Protein AF-A0A3N5EB59-F1 (afdb_monomer)

Foldseek 3Di:
DDEAEFEPLCVVVDDDDPHHYHYWYAPDPPDPAQWGDWDQDPQKIKTWGDFQAFDDDPVVCRVPPGSVRDTWMWIDHPRATETERGFHAADLSRLLVQLVVDAHAEYAFEADDCLDLPDQADRTGGHLVVSVSSCVSSVYQAYEYDNAPPDPDPSNPDHSVVSNVVVVVVPVVRVVRYDHDDVPDDDDDDDCPVVVVVVD

pLDDT: mean 89.11, std 12.93, range [35.88, 98.75]

Structure (mmCIF, N/CA/C/O backbone):
data_AF-A0A3N5EB59-F1
#
_entry.id   AF-A0A3N5EB59-F1
#
loop_
_atom_site.group_PDB
_atom_site.id
_atom_site.type_symbol
_atom_site.label_atom_id
_atom_site.label_alt_id
_atom_site.label_comp_id
_atom_site.label_asym_id
_atom_site.label_entity_id
_atom_site.label_seq_id
_atom_site.pdbx_PDB_ins_code
_atom_site.Cartn_x
_atom_site.Cartn_y
_atom_site.Cartn_z
_atom_site.occupancy
_atom_site.B_iso_or_equiv
_atom_site.auth_seq_id
_atom_site.auth_comp_id
_atom_site.auth_asym_id
_atom_site.auth_atom_id
_atom_site.pdbx_PDB_model_num
ATOM 1 N N . ALA A 1 1 ? -15.821 -17.722 -9.742 1.00 77.06 1 ALA A N 1
ATOM 2 C CA . ALA A 1 1 ? -14.506 -18.140 -10.275 1.00 77.06 1 ALA A CA 1
ATOM 3 C C . ALA A 1 1 ? -13.440 -17.227 -9.677 1.00 77.06 1 ALA A C 1
ATOM 5 O O . ALA A 1 1 ? -13.802 -16.130 -9.273 1.00 77.06 1 ALA A O 1
ATOM 6 N N . ALA A 1 2 ? -12.182 -17.660 -9.566 1.00 88.00 2 ALA A N 1
ATOM 7 C CA . ALA A 1 2 ? -11.089 -16.767 -9.166 1.00 88.00 2 ALA A CA 1
ATOM 8 C C . ALA A 1 2 ? -10.741 -15.823 -10.328 1.00 88.00 2 ALA A C 1
ATOM 10 O O . ALA A 1 2 ? -10.752 -16.269 -11.473 1.00 88.00 2 ALA A O 1
ATOM 11 N N . HIS A 1 3 ? -10.457 -14.554 -10.038 1.00 93.69 3 HIS A N 1
ATOM 12 C CA . HIS A 1 3 ? -10.049 -13.544 -11.019 1.00 93.69 3 HIS A CA 1
ATOM 13 C C . HIS A 1 3 ? -8.617 -13.094 -10.722 1.00 93.69 3 HIS A C 1
ATOM 15 O O . HIS A 1 3 ? -8.263 -12.915 -9.557 1.00 93.69 3 HIS A O 1
ATOM 21 N N . LEU A 1 4 ? -7.812 -12.885 -11.763 1.00 94.62 4 LEU A N 1
ATOM 22 C CA . LEU A 1 4 ? -6.540 -12.176 -11.661 1.00 94.62 4 LEU A CA 1
ATOM 23 C C . LEU A 1 4 ? -6.776 -10.710 -12.026 1.00 94.62 4 LEU A C 1
ATOM 25 O O . LEU A 1 4 ? -6.989 -10.396 -13.194 1.00 94.62 4 LEU A O 1
ATOM 29 N N . VAL A 1 5 ? -6.729 -9.829 -11.030 1.00 95.75 5 VAL A N 1
ATOM 30 C CA . VAL A 1 5 ? -6.861 -8.378 -11.212 1.00 95.75 5 VAL A CA 1
ATOM 31 C C . VAL A 1 5 ? -5.475 -7.745 -11.155 1.00 95.75 5 VAL A C 1
ATOM 33 O O . VAL A 1 5 ? -4.703 -8.060 -10.251 1.00 95.75 5 VAL A O 1
ATOM 36 N N . PHE A 1 6 ? -5.143 -6.881 -12.111 1.00 95.00 6 PHE A N 1
ATOM 37 C CA . PHE A 1 6 ? -3.814 -6.267 -12.210 1.00 95.00 6 PHE A CA 1
ATOM 38 C C . PHE A 1 6 ? -3.883 -4.866 -12.836 1.00 95.00 6 PHE A C 1
ATOM 40 O O . PHE A 1 6 ? -4.830 -4.571 -13.578 1.00 95.00 6 PHE A O 1
ATOM 47 N N . PRO A 1 7 ? -2.910 -3.983 -12.541 1.00 94.06 7 PRO A N 1
ATOM 48 C CA . PRO A 1 7 ? -2.865 -2.667 -13.148 1.00 94.06 7 PRO A CA 1
ATOM 49 C C . PRO A 1 7 ? -2.311 -2.766 -14.568 1.00 94.06 7 PRO A C 1
ATOM 51 O O . PRO A 1 7 ? -1.566 -3.685 -14.912 1.00 94.06 7 PRO A O 1
ATOM 54 N N . GLU A 1 8 ? -2.658 -1.794 -15.392 1.00 92.38 8 GLU A N 1
ATOM 55 C CA . GLU A 1 8 ? -2.100 -1.689 -16.728 1.00 92.38 8 GLU A CA 1
ATOM 56 C C . GLU A 1 8 ? -0.574 -1.657 -16.777 1.00 92.38 8 GLU A C 1
ATOM 58 O O . GLU A 1 8 ? 0.070 -1.055 -15.921 1.00 92.38 8 GLU A O 1
ATOM 63 N N . GLY A 1 9 ? -0.018 -2.294 -17.807 1.00 89.38 9 GLY A N 1
ATOM 64 C CA . GLY A 1 9 ? 1.419 -2.508 -17.997 1.00 89.38 9 GLY A CA 1
ATOM 65 C C . GLY A 1 9 ? 1.863 -3.907 -17.562 1.00 89.38 9 GLY A C 1
ATOM 66 O O . GLY A 1 9 ? 2.791 -4.473 -18.140 1.00 89.38 9 GLY A O 1
ATOM 67 N N . VAL A 1 10 ? 1.147 -4.534 -16.618 1.00 90.56 10 VAL A N 1
ATOM 68 C CA . VAL A 1 10 ? 1.461 -5.899 -16.166 1.00 90.56 10 VAL A CA 1
ATOM 69 C C . VAL A 1 10 ? 1.114 -6.948 -17.229 1.00 90.56 10 VAL A C 1
ATOM 71 O O . VAL A 1 10 ? 1.789 -7.974 -17.312 1.00 90.56 10 VAL A O 1
ATOM 74 N N . GLU A 1 11 ? 0.127 -6.695 -18.099 1.00 89.56 11 GLU A N 1
ATOM 75 C CA . GLU A 1 11 ? -0.240 -7.604 -19.198 1.00 89.56 11 GLU A CA 1
ATOM 76 C C . GLU A 1 11 ? 0.922 -7.951 -20.139 1.00 89.56 11 GLU A C 1
ATOM 78 O O . GLU A 1 11 ? 0.901 -9.020 -20.745 1.00 89.56 11 GLU A O 1
ATOM 83 N N . GLU A 1 12 ? 1.939 -7.091 -20.240 1.00 87.12 12 GLU A N 1
ATOM 84 C CA . GLU A 1 12 ? 3.115 -7.316 -21.088 1.00 87.12 12 GLU A CA 1
ATOM 85 C C . GLU A 1 12 ? 3.960 -8.506 -20.615 1.00 87.12 12 GLU A C 1
ATOM 87 O O . GLU A 1 12 ? 4.657 -9.140 -21.409 1.00 87.12 12 GLU A O 1
ATOM 92 N N . PHE A 1 13 ? 3.869 -8.839 -19.325 1.00 86.81 13 PHE A N 1
ATOM 93 C CA . PHE A 1 13 ? 4.644 -9.908 -18.696 1.00 86.81 13 PHE A CA 1
ATOM 94 C C . PHE A 1 13 ? 3.799 -11.114 -18.287 1.00 86.81 13 PHE A C 1
ATOM 96 O O . PHE A 1 13 ? 4.354 -12.134 -17.869 1.00 86.81 13 PHE A O 1
ATOM 103 N N . LEU A 1 14 ? 2.469 -11.019 -18.376 1.00 88.12 14 LEU A N 1
ATOM 104 C CA . LEU A 1 14 ? 1.589 -12.102 -17.958 1.00 88.12 14 LEU A CA 1
ATOM 105 C C . LEU A 1 14 ? 1.430 -13.146 -19.069 1.00 88.12 14 LEU A C 1
ATOM 107 O O . LEU A 1 14 ? 1.005 -12.818 -20.180 1.00 88.12 14 LEU A O 1
ATOM 111 N N . PRO A 1 15 ? 1.691 -14.436 -18.783 1.00 89.06 15 PRO A N 1
ATOM 112 C CA . PRO A 1 15 ? 1.276 -15.492 -19.689 1.00 89.06 15 PRO A CA 1
ATOM 113 C C . PRO A 1 15 ? -0.255 -15.551 -19.742 1.00 89.06 15 PRO A C 1
ATOM 115 O O . PRO A 1 15 ? -0.954 -15.094 -18.836 1.00 89.06 15 PRO A O 1
ATOM 118 N N . ARG A 1 16 ? -0.801 -16.186 -20.782 1.00 85.44 16 ARG A N 1
ATOM 119 C CA . ARG A 1 16 ? -2.234 -16.502 -20.804 1.00 85.44 16 ARG A CA 1
ATOM 120 C C . ARG A 1 16 ? -2.531 -17.533 -19.721 1.00 85.44 16 ARG A C 1
ATOM 122 O O . ARG A 1 16 ? -2.094 -18.678 -19.819 1.00 85.44 16 ARG A O 1
ATOM 129 N N . LEU A 1 17 ? -3.275 -17.121 -18.703 1.00 87.50 17 LEU A N 1
ATOM 130 C CA . LEU A 1 17 ? -3.730 -17.995 -17.629 1.00 87.50 17 LEU A CA 1
ATOM 131 C C . LEU A 1 17 ? -5.162 -18.467 -17.896 1.00 87.50 17 LEU A C 1
ATOM 133 O O . LEU A 1 17 ? -5.926 -17.822 -18.608 1.00 87.50 17 LEU A O 1
ATOM 137 N N . ALA A 1 18 ? -5.537 -19.602 -17.305 1.00 89.06 18 ALA A N 1
ATOM 138 C CA . ALA A 1 18 ? -6.881 -20.174 -17.440 1.00 89.06 18 ALA A CA 1
ATOM 139 C C . ALA A 1 18 ? -7.949 -19.461 -16.582 1.00 89.06 18 ALA A C 1
ATOM 141 O O . ALA A 1 18 ? -9.114 -19.857 -16.590 1.00 89.06 18 ALA A O 1
ATOM 142 N N . PHE A 1 19 ? -7.561 -18.433 -15.826 1.00 87.06 19 PHE A N 1
ATOM 143 C CA . PHE A 1 19 ? -8.461 -17.627 -15.004 1.00 87.06 19 PHE A CA 1
ATOM 144 C C . PHE A 1 19 ? -8.877 -16.357 -15.758 1.00 87.06 19 PHE A C 1
ATOM 146 O O . PHE A 1 19 ? -8.084 -15.845 -16.548 1.00 87.06 19 PHE A O 1
ATOM 153 N N . PRO A 1 20 ? -10.082 -15.812 -15.507 1.00 93.00 20 PRO A N 1
ATOM 154 C CA . PRO A 1 20 ? -10.424 -14.451 -15.903 1.00 93.00 20 PRO A CA 1
ATOM 155 C C . PRO A 1 20 ? -9.338 -13.449 -15.493 1.00 93.00 20 PRO A C 1
ATOM 157 O O . PRO A 1 20 ? -8.864 -13.467 -14.356 1.00 93.00 20 PRO A O 1
ATOM 160 N N . MET A 1 21 ? -8.948 -12.597 -16.438 1.00 94.12 21 MET A N 1
ATOM 161 C CA . MET A 1 21 ? -7.883 -11.607 -16.300 1.00 94.12 21 MET A CA 1
ATOM 162 C C . MET A 1 21 ? -8.480 -10.208 -16.462 1.00 94.12 21 MET A C 1
ATOM 164 O O . MET A 1 21 ? -8.933 -9.844 -17.548 1.00 94.12 21 MET A O 1
ATOM 168 N N . ASP A 1 22 ? -8.479 -9.434 -15.383 1.00 95.94 22 ASP A N 1
ATOM 169 C CA . ASP A 1 22 ? -9.074 -8.105 -15.298 1.00 95.94 22 ASP A CA 1
ATOM 170 C C . ASP A 1 22 ? -7.982 -7.036 -15.187 1.00 95.94 22 ASP A C 1
ATOM 172 O O . ASP A 1 22 ? -7.479 -6.730 -14.106 1.00 95.94 22 ASP A O 1
ATOM 176 N N . ARG A 1 23 ? -7.638 -6.444 -16.331 1.00 95.94 23 ARG A N 1
ATOM 177 C CA . ARG A 1 23 ? -6.776 -5.260 -16.402 1.00 95.94 23 ARG A CA 1
ATOM 178 C C . ARG A 1 23 ? -7.557 -4.015 -15.981 1.00 95.94 23 ARG A C 1
ATOM 180 O O . ARG A 1 23 ? -8.623 -3.749 -16.553 1.00 95.94 23 ARG A O 1
ATOM 187 N N . LEU A 1 24 ? -6.987 -3.232 -15.067 1.00 96.75 24 LEU A N 1
ATOM 188 C CA . LEU A 1 24 ? -7.491 -1.922 -14.642 1.00 96.75 24 LEU A CA 1
ATOM 189 C C . LEU A 1 24 ? -6.519 -0.804 -15.036 1.00 96.75 24 LEU A C 1
ATOM 191 O O . LEU A 1 24 ? -5.307 -0.953 -14.888 1.00 96.75 24 LEU A O 1
ATOM 195 N N . ARG A 1 25 ? -7.033 0.321 -15.544 1.00 94.94 25 ARG A N 1
ATOM 196 C CA . ARG A 1 25 ? -6.197 1.508 -15.816 1.00 94.94 25 ARG A CA 1
ATOM 197 C C . ARG A 1 25 ? -5.712 2.124 -14.514 1.00 94.94 25 ARG A C 1
ATOM 199 O O . ARG A 1 25 ? -6.503 2.243 -13.587 1.00 94.94 25 ARG A O 1
ATOM 206 N N . LYS A 1 26 ? -4.459 2.565 -14.461 1.00 91.50 26 LYS A N 1
ATOM 207 C CA . LYS A 1 26 ? -3.887 3.213 -13.275 1.00 91.50 26 LYS A CA 1
ATOM 208 C C . LYS A 1 26 ? -4.089 4.735 -13.355 1.00 91.50 26 LYS A C 1
ATOM 210 O O . LYS A 1 26 ? -4.438 5.248 -14.421 1.00 91.50 26 LYS A O 1
ATOM 215 N N . PRO A 1 27 ? -3.920 5.484 -12.252 1.00 89.25 27 PRO A N 1
ATOM 216 C CA . PRO A 1 27 ? -3.901 6.938 -12.338 1.00 89.25 27 PRO A CA 1
ATOM 217 C C . PRO A 1 27 ? -2.779 7.389 -13.279 1.00 89.25 27 PRO A C 1
ATOM 219 O O . PRO A 1 27 ? -1.677 6.840 -13.249 1.00 89.25 27 PRO A O 1
ATOM 222 N N . VAL A 1 28 ? -3.054 8.397 -14.107 1.00 81.25 28 VAL A N 1
ATOM 223 C CA . VAL A 1 28 ? -2.045 8.958 -15.012 1.00 81.25 28 VAL A CA 1
ATOM 224 C C . VAL A 1 28 ? -0.933 9.584 -14.168 1.00 81.25 28 VAL A C 1
ATOM 226 O O . VAL A 1 28 ? -1.225 10.356 -13.245 1.00 81.25 28 VAL A O 1
ATOM 229 N N . ALA A 1 29 ? 0.322 9.242 -14.472 1.00 72.62 29 ALA A N 1
ATOM 230 C CA . ALA A 1 29 ? 1.490 9.854 -13.842 1.00 72.62 29 ALA A CA 1
ATOM 231 C C . ALA A 1 29 ? 1.424 11.386 -13.984 1.00 72.62 29 ALA A C 1
ATOM 233 O O . ALA A 1 29 ? 0.914 11.893 -14.983 1.00 72.62 29 ALA A O 1
ATOM 234 N N . ASP A 1 30 ? 1.853 12.115 -12.955 1.00 72.25 30 ASP A N 1
ATOM 235 C CA . ASP A 1 30 ? 1.842 13.588 -12.896 1.00 72.25 30 ASP A CA 1
ATOM 236 C C . ASP A 1 30 ? 0.462 14.265 -13.029 1.00 72.25 30 ASP A C 1
ATOM 238 O O . ASP A 1 30 ? 0.361 15.490 -13.122 1.00 72.25 30 ASP A O 1
ATOM 242 N N . SER A 1 31 ? -0.634 13.502 -13.012 1.00 79.50 31 SER A N 1
ATOM 243 C CA . SER A 1 31 ? -1.977 14.079 -12.936 1.00 79.50 31 SER A CA 1
ATOM 244 C C . SER A 1 31 ? -2.317 14.515 -11.508 1.00 79.50 31 SER A C 1
ATOM 246 O O . SER A 1 31 ? -1.757 14.021 -10.535 1.00 79.50 31 SER A O 1
ATOM 248 N N . ALA A 1 32 ? -3.306 15.392 -11.341 1.00 80.62 32 ALA A N 1
ATOM 249 C CA . ALA A 1 32 ? -3.821 15.719 -10.009 1.00 80.62 32 ALA A CA 1
ATOM 250 C C . ALA A 1 32 ? -4.625 14.562 -9.369 1.00 80.62 32 ALA A C 1
ATOM 252 O O . ALA A 1 32 ? -4.901 14.600 -8.175 1.00 80.62 32 ALA A O 1
ATOM 253 N N . THR A 1 33 ? -5.016 13.529 -10.134 1.00 89.88 33 THR A N 1
ATOM 254 C CA . THR A 1 33 ? -5.873 12.440 -9.629 1.00 89.88 33 THR A CA 1
ATOM 255 C C . THR A 1 33 ? -5.072 11.271 -9.066 1.00 89.88 33 THR A C 1
ATOM 257 O O . THR A 1 33 ? -4.273 10.651 -9.767 1.00 89.88 33 THR A O 1
ATOM 260 N N . VAL A 1 34 ? -5.337 10.917 -7.808 1.00 94.50 34 VAL A N 1
ATOM 261 C CA . VAL A 1 34 ? -4.752 9.735 -7.148 1.00 94.50 34 VAL A CA 1
ATOM 262 C C . VAL A 1 34 ? -5.525 8.443 -7.434 1.00 94.50 34 VAL A C 1
ATOM 264 O O . VAL A 1 34 ? -5.058 7.370 -7.062 1.00 94.50 34 VAL A O 1
ATOM 267 N N . ILE A 1 35 ? -6.693 8.526 -8.084 1.00 95.56 35 ILE A N 1
ATOM 268 C CA . ILE A 1 35 ? -7.551 7.384 -8.441 1.00 95.56 35 ILE A CA 1
ATOM 269 C C . ILE A 1 35 ? -7.435 7.074 -9.941 1.00 95.56 35 ILE A C 1
ATOM 271 O O . ILE A 1 35 ? -7.436 7.986 -10.773 1.00 95.56 35 ILE A O 1
ATOM 275 N N . GLY A 1 36 ? -7.347 5.780 -10.266 1.00 95.25 36 GLY A N 1
ATOM 276 C CA . GLY A 1 36 ? -7.427 5.226 -11.620 1.00 95.25 36 GLY A CA 1
ATOM 277 C C . GLY A 1 36 ? -8.798 4.606 -11.910 1.00 95.25 36 GLY A C 1
ATOM 278 O O . GLY A 1 36 ? -9.834 5.207 -11.640 1.00 95.25 36 GLY A O 1
ATOM 279 N N . GLU A 1 37 ? -8.831 3.406 -12.485 1.00 97.19 37 GLU A N 1
ATOM 280 C CA . GLU A 1 37 ? -10.081 2.699 -12.771 1.00 97.19 37 GLU A CA 1
ATOM 281 C C . GLU A 1 37 ? -10.656 2.027 -11.518 1.00 97.19 37 GLU A C 1
ATOM 283 O O . GLU A 1 37 ? -9.939 1.401 -10.734 1.00 97.19 37 GLU A O 1
ATOM 288 N N . THR A 1 38 ? -11.981 2.105 -11.388 1.00 98.12 38 THR A N 1
ATOM 289 C CA . THR A 1 38 ? -12.777 1.321 -10.440 1.00 98.12 38 THR A CA 1
ATOM 290 C C . THR A 1 38 ? -13.612 0.296 -11.198 1.00 98.12 38 THR A C 1
ATOM 292 O O . THR A 1 38 ? -14.333 0.651 -12.133 1.00 98.12 38 THR A O 1
ATOM 295 N N . ARG A 1 39 ? -13.578 -0.970 -10.771 1.00 98.19 39 ARG A N 1
ATOM 296 C CA . ARG A 1 39 ? -14.407 -2.043 -11.338 1.00 98.19 39 ARG A CA 1
ATOM 297 C C . ARG A 1 39 ? -14.933 -2.976 -10.253 1.00 98.19 39 ARG A C 1
ATOM 299 O O . ARG A 1 39 ? -14.205 -3.354 -9.340 1.00 98.19 39 ARG A O 1
ATOM 306 N N . THR A 1 40 ? -16.189 -3.398 -10.384 1.00 97.75 40 THR A N 1
ATOM 307 C CA . THR A 1 40 ? -16.747 -4.474 -9.557 1.00 97.75 40 THR A CA 1
ATOM 308 C C . THR A 1 40 ? -16.474 -5.828 -10.204 1.00 97.75 40 THR A C 1
ATOM 310 O O . THR A 1 40 ? -16.919 -6.090 -11.320 1.00 97.75 40 THR A O 1
ATOM 313 N N . ILE A 1 41 ? -15.749 -6.691 -9.497 1.00 95.94 41 ILE A N 1
ATOM 314 C CA . ILE A 1 41 ? -15.288 -8.001 -9.958 1.00 95.94 41 ILE A CA 1
ATOM 315 C C . ILE A 1 41 ? -15.653 -9.023 -8.881 1.00 95.94 41 ILE A C 1
ATOM 317 O O . ILE A 1 41 ? -15.255 -8.888 -7.728 1.00 95.94 41 ILE A O 1
ATOM 321 N N . ALA A 1 42 ? -16.457 -10.028 -9.239 1.00 92.94 42 ALA A N 1
ATOM 322 C CA . ALA A 1 42 ? -16.906 -11.084 -8.322 1.00 92.94 42 ALA A CA 1
ATOM 323 C C . ALA A 1 42 ? -17.487 -10.573 -6.976 1.00 92.94 42 ALA A C 1
ATOM 325 O O . ALA A 1 42 ? -17.314 -11.202 -5.936 1.00 92.94 42 ALA A O 1
ATOM 326 N N . GLY A 1 43 ? -18.188 -9.431 -6.992 1.00 94.25 43 GLY A N 1
ATOM 327 C CA . GLY A 1 43 ? -18.797 -8.818 -5.803 1.00 94.25 43 GLY A CA 1
ATOM 328 C C . GLY A 1 43 ? -17.872 -7.906 -4.987 1.00 94.25 43 GLY A C 1
ATOM 329 O O . GLY A 1 43 ? -18.336 -7.297 -4.027 1.00 94.25 43 GLY A O 1
ATOM 330 N N . MET A 1 44 ? -16.600 -7.773 -5.372 1.00 96.81 44 MET A N 1
ATOM 331 C CA . MET A 1 44 ? -15.643 -6.829 -4.790 1.00 96.81 44 MET A CA 1
ATOM 332 C C . MET A 1 44 ? -15.493 -5.611 -5.696 1.00 96.81 44 MET A C 1
ATOM 334 O O . MET A 1 44 ? -15.329 -5.762 -6.904 1.00 96.81 44 MET A O 1
ATOM 338 N N . THR A 1 45 ? -15.515 -4.407 -5.136 1.00 98.38 45 THR A N 1
ATOM 339 C CA . THR A 1 45 ? -15.168 -3.189 -5.878 1.00 98.38 45 THR A CA 1
ATOM 340 C C . THR A 1 45 ? -13.680 -2.929 -5.710 1.00 98.38 45 THR A C 1
ATOM 342 O O . THR A 1 45 ? -13.213 -2.704 -4.597 1.00 98.38 45 THR A O 1
ATOM 345 N N . VAL A 1 46 ? -12.935 -2.988 -6.810 1.00 98.50 46 VAL A N 1
ATOM 346 C CA . VAL A 1 46 ? -11.485 -2.791 -6.841 1.00 98.50 46 VAL A CA 1
ATOM 347 C C . VAL A 1 46 ? -11.186 -1.483 -7.554 1.00 98.50 46 VAL A C 1
ATOM 349 O O . VAL A 1 46 ? -11.654 -1.266 -8.671 1.00 98.50 46 VAL A O 1
ATOM 352 N N . THR A 1 47 ? -10.404 -0.627 -6.910 1.00 98.56 47 THR A N 1
ATOM 353 C CA . THR A 1 47 ? -9.962 0.663 -7.438 1.00 98.56 47 THR A CA 1
ATOM 354 C C . THR A 1 47 ? -8.445 0.710 -7.435 1.00 98.56 47 THR A C 1
ATOM 356 O O . THR A 1 47 ? -7.831 0.518 -6.387 1.00 98.56 47 THR A O 1
ATOM 359 N N . THR A 1 48 ? -7.824 0.986 -8.578 1.00 97.94 48 THR A N 1
ATOM 360 C CA . THR A 1 48 ? -6.389 1.307 -8.604 1.00 97.94 48 THR A CA 1
ATOM 361 C C . THR A 1 48 ? -6.170 2.712 -8.057 1.00 97.94 48 THR A C 1
ATOM 363 O O . THR A 1 48 ? -6.893 3.639 -8.434 1.00 97.94 48 THR A O 1
ATOM 366 N N . VAL A 1 49 ? -5.148 2.887 -7.233 1.00 97.31 49 VAL A N 1
ATOM 367 C CA . VAL A 1 49 ? -4.737 4.185 -6.693 1.00 97.31 49 VAL A CA 1
ATOM 368 C C . VAL A 1 49 ? -3.243 4.396 -6.893 1.00 97.31 49 VAL A C 1
ATOM 370 O O . VAL A 1 49 ? -2.501 3.460 -7.207 1.00 97.31 49 VAL A O 1
ATOM 373 N N . ARG A 1 50 ? -2.803 5.647 -6.780 1.00 95.31 50 ARG A N 1
ATOM 374 C CA . ARG A 1 50 ? -1.417 6.014 -7.058 1.00 95.31 50 ARG A CA 1
ATOM 375 C C . ARG A 1 50 ? -0.475 5.336 -6.068 1.00 95.31 50 ARG A C 1
ATOM 377 O O . ARG A 1 50 ? -0.730 5.315 -4.870 1.00 95.31 50 ARG A O 1
ATOM 384 N N . SER A 1 51 ? 0.620 4.822 -6.610 1.00 93.75 51 SER A N 1
ATOM 385 C CA . SER A 1 51 ? 1.835 4.452 -5.891 1.00 93.75 51 SER A CA 1
ATOM 386 C C . SER A 1 51 ? 3.004 5.145 -6.595 1.00 93.75 51 SER A C 1
ATOM 388 O O . SER A 1 51 ? 2.947 5.374 -7.808 1.00 93.75 51 SER A O 1
ATOM 390 N N . HIS A 1 52 ? 4.030 5.511 -5.832 1.00 91.81 52 HIS A N 1
ATOM 391 C CA . HIS A 1 52 ? 5.264 6.100 -6.346 1.00 91.81 52 HIS A CA 1
ATOM 392 C C . HIS A 1 52 ? 6.315 5.011 -6.464 1.00 91.81 52 HIS A C 1
ATOM 394 O O . HIS A 1 52 ? 7.015 4.702 -5.503 1.00 91.81 52 HIS A O 1
ATOM 400 N N . HIS A 1 53 ? 6.395 4.394 -7.636 1.00 90.88 53 HIS A N 1
ATOM 401 C CA . HIS A 1 53 ? 7.336 3.316 -7.897 1.00 90.88 53 HIS A CA 1
ATOM 402 C C . HIS A 1 53 ? 7.754 3.312 -9.370 1.00 90.88 53 HIS A C 1
ATOM 404 O O . HIS A 1 53 ? 7.475 4.253 -10.110 1.00 90.88 53 HIS A O 1
ATOM 410 N N . TRP A 1 54 ? 8.448 2.266 -9.793 1.00 87.19 54 TRP A N 1
ATOM 411 C CA . TRP A 1 54 ? 8.793 2.021 -11.189 1.00 87.19 54 TRP A CA 1
ATOM 412 C C . TRP A 1 54 ? 8.458 0.568 -11.532 1.00 87.19 54 TRP A C 1
ATOM 414 O O . TRP A 1 54 ? 8.229 -0.251 -10.640 1.00 87.19 54 TRP A O 1
ATOM 424 N N . GLY A 1 55 ? 8.389 0.235 -12.818 1.00 83.25 55 GLY A N 1
ATOM 425 C CA . GLY A 1 55 ? 8.180 -1.143 -13.248 1.00 83.25 55 GLY A CA 1
ATOM 426 C C . GLY A 1 55 ? 9.191 -1.575 -14.297 1.00 83.25 55 GLY A C 1
ATOM 427 O O . GLY A 1 55 ? 9.806 -0.769 -14.990 1.00 83.25 55 GLY A O 1
ATOM 428 N N . GLY A 1 56 ? 9.399 -2.885 -14.370 1.00 82.31 56 GLY A N 1
ATOM 429 C CA . GLY A 1 56 ? 10.361 -3.522 -15.257 1.00 82.31 56 GLY A CA 1
ATOM 430 C C . GLY A 1 56 ? 10.581 -4.976 -14.852 1.00 82.31 56 GLY A C 1
ATOM 431 O O . GLY A 1 56 ? 10.410 -5.353 -13.692 1.00 82.31 56 GLY A O 1
ATOM 432 N N . ARG A 1 57 ? 10.944 -5.815 -15.817 1.00 82.56 57 ARG A N 1
ATOM 433 C CA . ARG A 1 57 ? 11.120 -7.262 -15.648 1.00 82.56 57 ARG A CA 1
ATOM 434 C C . ARG A 1 57 ? 12.504 -7.741 -16.070 1.00 82.56 57 ARG A C 1
ATOM 436 O O . ARG A 1 57 ? 13.018 -8.673 -15.449 1.00 82.56 57 ARG A O 1
ATOM 443 N N . TYR A 1 58 ? 13.081 -7.135 -17.106 1.00 81.44 58 TYR A N 1
ATOM 444 C CA . TYR A 1 58 ? 14.329 -7.548 -17.764 1.00 81.44 58 TYR A CA 1
ATOM 445 C C . TYR A 1 58 ? 15.476 -6.531 -17.599 1.00 81.44 58 TYR A C 1
ATOM 447 O O . TYR A 1 58 ? 16.523 -6.654 -18.238 1.00 81.44 58 TYR A O 1
ATOM 455 N N . GLY A 1 59 ? 15.299 -5.527 -16.740 1.00 73.31 59 GLY A N 1
ATOM 456 C CA . GLY A 1 59 ? 16.281 -4.489 -16.430 1.00 73.31 59 GLY A CA 1
ATOM 457 C C . GLY A 1 59 ? 16.191 -3.295 -17.379 1.00 73.31 59 GLY A C 1
ATOM 458 O O . GLY A 1 59 ? 15.780 -2.213 -16.970 1.00 73.31 59 GLY A O 1
ATOM 459 N N . LEU A 1 60 ? 16.563 -3.476 -18.652 1.00 76.19 60 LEU A N 1
ATOM 460 C CA . LEU A 1 60 ? 16.559 -2.381 -19.639 1.00 76.19 60 LEU A CA 1
ATOM 461 C C . LEU A 1 60 ? 15.148 -1.902 -20.005 1.00 76.19 60 LEU A C 1
ATOM 463 O O . LEU A 1 60 ? 14.980 -0.759 -20.416 1.00 76.19 60 LEU A O 1
ATOM 467 N N . ASP A 1 61 ? 14.144 -2.760 -19.865 1.00 71.88 61 ASP A N 1
ATOM 468 C CA . ASP A 1 61 ? 12.742 -2.448 -20.143 1.00 71.88 61 ASP A CA 1
ATOM 469 C C . ASP A 1 61 ? 12.187 -1.375 -19.198 1.00 71.88 61 ASP A C 1
ATOM 471 O O . ASP A 1 61 ? 11.541 -0.436 -19.661 1.00 71.88 61 ASP A O 1
ATOM 475 N N . GLY A 1 62 ? 12.524 -1.442 -17.908 1.00 69.94 62 GLY A N 1
ATOM 476 C CA . GLY A 1 62 ? 12.146 -0.398 -16.952 1.00 69.94 62 GLY A CA 1
ATOM 477 C C . GLY A 1 62 ? 12.822 0.948 -17.225 1.00 69.94 62 GLY A C 1
ATOM 478 O O . GLY A 1 62 ? 12.218 1.993 -17.018 1.00 69.94 62 GLY A O 1
ATOM 479 N N . LEU A 1 63 ? 14.049 0.937 -17.758 1.00 70.06 63 LEU A N 1
ATOM 480 C CA . LEU A 1 63 ? 14.796 2.159 -18.077 1.00 70.06 63 LEU A CA 1
ATOM 481 C C . LEU A 1 63 ? 14.351 2.819 -19.391 1.00 70.06 63 LEU A C 1
ATOM 483 O O . LEU A 1 63 ? 14.368 4.041 -19.506 1.00 70.06 63 LEU A O 1
ATOM 487 N N . LEU A 1 64 ? 14.033 2.019 -20.410 1.00 67.50 64 LEU A N 1
ATOM 488 C CA . LEU A 1 64 ? 13.886 2.507 -21.786 1.00 67.50 64 LEU A CA 1
ATOM 489 C C . LEU A 1 64 ? 12.430 2.814 -22.189 1.00 67.50 64 LEU A C 1
ATOM 491 O O . LEU A 1 64 ? 12.227 3.518 -23.175 1.00 67.50 64 LEU A O 1
ATOM 495 N N . TRP A 1 65 ? 11.431 2.282 -21.474 1.00 64.94 65 TRP A N 1
ATOM 496 C CA . TRP A 1 65 ? 10.026 2.287 -21.920 1.00 64.94 65 TRP A CA 1
ATOM 497 C C . TRP A 1 65 ? 9.054 2.654 -20.793 1.00 64.94 65 TRP A C 1
ATOM 499 O O . TRP A 1 65 ? 7.859 2.719 -21.056 1.00 64.94 65 TRP A O 1
ATOM 509 N N . ASP A 1 66 ? 9.565 2.882 -19.572 1.00 63.78 66 ASP A N 1
ATOM 510 C CA . ASP A 1 66 ? 8.785 3.172 -18.361 1.00 63.78 66 ASP A CA 1
ATOM 511 C C . ASP A 1 66 ? 7.559 2.253 -18.251 1.00 63.78 66 ASP A C 1
ATOM 513 O O . ASP A 1 66 ? 6.406 2.687 -18.340 1.00 63.78 66 ASP A O 1
ATOM 517 N N . ASN A 1 67 ? 7.800 0.936 -18.141 1.00 65.25 67 ASN A N 1
ATOM 518 C CA . ASN A 1 67 ? 6.689 0.011 -17.962 1.00 65.25 67 ASN A CA 1
ATOM 519 C C . ASN A 1 67 ? 6.050 0.294 -16.598 1.00 65.25 67 ASN A C 1
ATOM 521 O O . ASN A 1 67 ? 6.549 -0.076 -15.539 1.00 65.25 67 ASN A O 1
ATOM 525 N N . GLY A 1 68 ? 4.911 0.969 -16.652 1.00 73.44 68 GLY A N 1
ATOM 526 C CA . GLY A 1 68 ? 4.184 1.470 -15.508 1.00 73.44 68 GLY A CA 1
ATOM 527 C C . GLY A 1 68 ? 3.356 0.433 -14.750 1.00 73.44 68 GLY A C 1
ATOM 528 O O . GLY A 1 68 ? 2.392 0.850 -14.113 1.00 73.44 68 GLY A O 1
ATOM 529 N N . GLY A 1 69 ? 3.681 -0.862 -14.833 1.00 87.31 69 GLY A N 1
ATOM 530 C CA . GLY A 1 69 ? 2.946 -1.996 -14.252 1.00 87.31 69 GLY A CA 1
ATOM 531 C C . GLY A 1 69 ? 2.910 -2.066 -12.718 1.00 87.31 69 GLY A C 1
ATOM 532 O O . GLY A 1 69 ? 3.061 -3.142 -12.144 1.00 87.31 69 GLY A O 1
ATOM 533 N N . TYR A 1 70 ? 2.715 -0.938 -12.043 1.00 91.50 70 TYR A N 1
ATOM 534 C CA . TYR A 1 70 ? 2.608 -0.800 -10.596 1.00 91.50 70 TYR A CA 1
ATOM 535 C C . TYR A 1 70 ? 1.427 0.115 -10.248 1.00 91.50 70 TYR A C 1
ATOM 537 O O . TYR A 1 70 ? 1.116 1.073 -10.959 1.00 91.50 70 TYR A O 1
ATOM 545 N N . ALA A 1 71 ? 0.746 -0.196 -9.149 1.00 95.12 71 ALA A N 1
ATOM 546 C CA . ALA A 1 71 ? -0.301 0.628 -8.556 1.00 95.12 71 ALA A CA 1
ATOM 547 C C . ALA A 1 71 ? -0.550 0.169 -7.115 1.00 95.12 71 ALA A C 1
ATOM 549 O O . ALA A 1 71 ? -0.313 -0.995 -6.781 1.00 95.12 71 ALA A O 1
ATOM 550 N N . GLY A 1 72 ? -1.094 1.065 -6.294 1.00 97.12 72 GLY A N 1
ATOM 551 C CA . GLY A 1 72 ? -1.810 0.662 -5.091 1.00 97.12 72 GLY A CA 1
ATOM 552 C C . GLY A 1 72 ? -3.230 0.208 -5.441 1.00 97.12 72 GLY A C 1
ATOM 553 O O . GLY A 1 72 ? -3.752 0.495 -6.524 1.00 97.12 72 GLY A O 1
ATOM 554 N N . PHE A 1 73 ? -3.891 -0.467 -4.508 1.00 98.50 73 PHE A N 1
ATOM 555 C CA . PHE A 1 73 ? -5.271 -0.920 -4.652 1.00 98.50 73 PHE A CA 1
ATOM 556 C C . PHE A 1 73 ? -6.1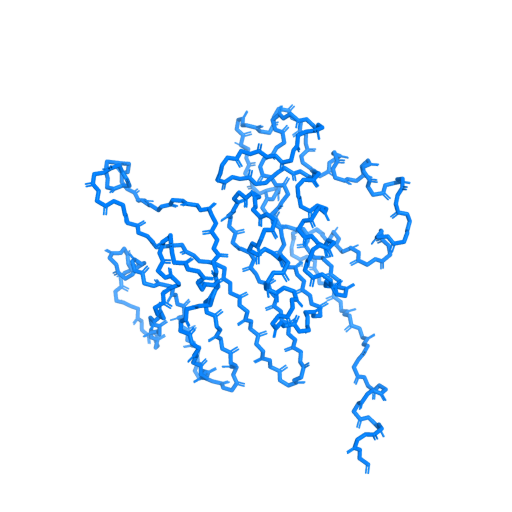03 -0.545 -3.434 1.00 98.50 73 PHE A C 1
ATOM 558 O O . PHE A 1 73 ? -5.682 -0.733 -2.297 1.00 98.50 73 PHE A O 1
ATOM 565 N N . VAL A 1 74 ? -7.325 -0.089 -3.677 1.00 98.69 74 VAL A N 1
ATOM 566 C CA . VAL A 1 74 ? -8.392 -0.067 -2.679 1.00 98.69 74 VAL A CA 1
ATOM 567 C C . VAL A 1 74 ? -9.405 -1.136 -3.061 1.00 98.69 74 VAL A C 1
ATOM 569 O O . VAL A 1 74 ? -9.944 -1.125 -4.168 1.00 98.69 74 VAL A O 1
ATOM 572 N N . VAL A 1 75 ? -9.661 -2.067 -2.148 1.00 98.50 75 VAL A N 1
ATOM 573 C CA . VAL A 1 75 ? -10.602 -3.175 -2.323 1.00 98.50 75 VAL A CA 1
ATOM 574 C C . VAL A 1 75 ? -11.725 -3.026 -1.311 1.00 98.50 75 VAL A C 1
ATOM 576 O O . VAL A 1 75 ? -11.487 -2.987 -0.105 1.00 98.50 75 VAL A O 1
ATOM 579 N N . GLN A 1 76 ? -12.956 -2.954 -1.804 1.00 98.38 76 GLN A N 1
ATOM 580 C CA . GLN A 1 76 ? -14.153 -2.802 -0.989 1.00 98.38 76 GLN A CA 1
ATOM 581 C C . GLN A 1 76 ? -15.058 -4.021 -1.133 1.00 98.38 76 GLN A C 1
ATOM 583 O O . GLN A 1 76 ? -15.401 -4.433 -2.245 1.00 98.38 76 GLN A O 1
ATOM 588 N N . TYR A 1 77 ? -15.469 -4.591 -0.003 1.00 96.00 77 TYR A N 1
ATOM 589 C CA . TYR A 1 77 ? -16.330 -5.770 0.037 1.00 96.00 77 TYR A CA 1
ATOM 590 C C . TYR A 1 77 ? -17.165 -5.789 1.317 1.00 96.00 77 TYR A C 1
ATOM 592 O O . TYR A 1 77 ? -16.622 -5.692 2.410 1.00 96.00 77 TYR A O 1
ATOM 600 N N . GLN A 1 78 ? -18.490 -5.916 1.189 1.00 94.00 78 GLN A N 1
ATOM 601 C CA . GLN A 1 78 ? -19.421 -6.009 2.330 1.00 94.00 78 GLN A CA 1
ATOM 602 C C . GLN A 1 78 ? -19.217 -4.929 3.416 1.00 94.00 78 GLN A C 1
ATOM 604 O O . GLN A 1 78 ? -19.346 -5.190 4.608 1.00 94.00 78 GLN A O 1
ATOM 609 N N . GLY A 1 79 ? -18.907 -3.697 3.001 1.00 92.50 79 GLY A N 1
ATOM 610 C CA . GLY A 1 79 ? -18.693 -2.566 3.909 1.00 92.50 79 GLY A CA 1
ATOM 611 C C . GLY A 1 79 ? -17.284 -2.456 4.496 1.00 92.50 79 GLY A C 1
ATOM 612 O O . GLY A 1 79 ? -17.018 -1.451 5.143 1.00 92.50 79 GLY A O 1
ATOM 613 N N . LEU A 1 80 ? -16.397 -3.421 4.231 1.00 95.62 80 LEU A N 1
ATOM 614 C CA . LEU A 1 80 ? -14.972 -3.348 4.553 1.00 95.62 80 LEU A CA 1
ATOM 615 C C . LEU A 1 80 ? -14.204 -2.670 3.422 1.00 95.62 80 LEU A C 1
ATOM 617 O O . LEU A 1 80 ? -14.453 -2.962 2.249 1.00 95.62 80 LEU A O 1
ATOM 621 N N . THR A 1 81 ? -13.232 -1.833 3.776 1.00 98.25 81 THR A N 1
ATOM 622 C CA . THR A 1 81 ? -12.295 -1.204 2.838 1.00 98.25 81 THR A CA 1
ATOM 623 C C . THR A 1 81 ? -10.857 -1.556 3.207 1.00 98.25 81 THR A C 1
ATOM 625 O O . THR A 1 81 ? -10.362 -1.178 4.270 1.00 98.25 81 THR A O 1
ATOM 628 N N . VAL A 1 82 ? -10.168 -2.251 2.304 1.00 98.31 82 VAL A N 1
ATOM 629 C CA . VAL A 1 82 ? -8.753 -2.608 2.437 1.00 98.31 82 VAL A CA 1
ATOM 630 C C . VAL A 1 82 ? -7.939 -1.795 1.445 1.00 98.31 82 VAL A C 1
ATOM 632 O O . VAL A 1 82 ? -8.221 -1.807 0.249 1.00 98.31 82 VAL A O 1
ATOM 635 N N . TYR A 1 83 ? -6.915 -1.112 1.936 1.00 98.75 83 TYR A N 1
ATOM 636 C CA . TYR A 1 83 ? -5.907 -0.462 1.115 1.00 98.75 83 TYR A CA 1
ATOM 637 C C . TYR A 1 83 ? -4.654 -1.336 1.057 1.00 98.75 83 TYR A C 1
ATOM 639 O O . TYR A 1 83 ? -4.152 -1.778 2.087 1.00 98.75 83 TYR A O 1
ATOM 647 N N . PHE A 1 84 ? -4.138 -1.574 -0.141 1.00 98.62 84 PHE A N 1
ATOM 648 C CA . PHE A 1 84 ? -2.879 -2.260 -0.385 1.00 98.62 84 PHE A CA 1
ATOM 649 C C . PHE A 1 84 ? -1.954 -1.319 -1.150 1.00 98.62 84 PHE A C 1
ATOM 651 O O . PHE A 1 84 ? -2.211 -1.012 -2.313 1.00 98.62 84 PHE A O 1
ATOM 658 N N . ALA A 1 85 ? -0.886 -0.857 -0.503 1.00 97.94 85 ALA A N 1
ATOM 659 C CA . ALA A 1 85 ? 0.003 0.152 -1.077 1.00 97.94 85 ALA A CA 1
ATOM 660 C C . ALA A 1 85 ? 0.855 -0.365 -2.248 1.00 97.94 85 ALA A C 1
ATOM 662 O O . ALA A 1 85 ? 1.310 0.427 -3.070 1.00 97.94 85 ALA A O 1
ATOM 663 N N . GLY A 1 86 ? 1.076 -1.683 -2.322 1.00 95.12 86 GLY A N 1
ATOM 664 C CA . GLY A 1 86 ? 2.168 -2.238 -3.117 1.00 95.12 86 GLY A CA 1
ATOM 665 C C . GLY A 1 86 ? 3.518 -1.888 -2.491 1.00 95.12 86 GLY A C 1
ATOM 666 O O . GLY A 1 86 ? 3.633 -1.821 -1.268 1.00 95.12 86 GLY A O 1
ATOM 667 N N . ASP A 1 87 ? 4.516 -1.669 -3.336 1.00 93.94 87 ASP A N 1
ATOM 668 C CA . ASP A 1 87 ? 5.769 -1.013 -2.968 1.00 93.94 87 ASP A CA 1
ATOM 669 C C . ASP A 1 87 ? 5.706 0.442 -3.456 1.00 93.94 87 ASP A C 1
ATOM 671 O O . ASP A 1 87 ? 5.153 0.701 -4.530 1.00 93.94 87 ASP A O 1
ATOM 675 N N . THR A 1 88 ? 6.143 1.398 -2.639 1.00 95.69 88 THR A N 1
ATOM 676 C CA . THR A 1 88 ? 5.944 2.831 -2.906 1.00 95.69 88 THR A CA 1
ATOM 677 C C . THR A 1 88 ? 6.921 3.696 -2.126 1.00 95.69 88 THR A C 1
ATOM 679 O O . THR A 1 88 ? 7.233 3.399 -0.975 1.00 95.69 88 THR A O 1
ATOM 682 N N . GLY A 1 89 ? 7.324 4.824 -2.709 1.00 95.94 89 GLY A N 1
ATOM 683 C CA . GLY A 1 89 ? 7.901 5.962 -2.000 1.00 95.94 89 GLY A CA 1
ATOM 684 C C . GLY A 1 89 ? 6.844 6.765 -1.240 1.00 95.94 89 GLY A C 1
ATOM 685 O O . GLY A 1 89 ? 5.636 6.580 -1.434 1.00 95.94 89 GLY A O 1
ATOM 686 N N . TYR A 1 90 ? 7.306 7.659 -0.364 1.00 96.69 90 TYR A N 1
ATOM 687 C CA . TYR A 1 90 ? 6.424 8.538 0.402 1.00 96.69 90 TYR A CA 1
ATOM 688 C C . TYR A 1 90 ? 6.085 9.818 -0.372 1.00 96.69 90 TYR A C 1
ATOM 690 O O . TYR A 1 90 ? 6.985 10.551 -0.774 1.00 96.69 90 TYR A O 1
ATOM 698 N N . ASP A 1 91 ? 4.793 10.120 -0.490 1.00 94.81 91 ASP A N 1
ATOM 699 C CA . ASP A 1 91 ? 4.248 11.363 -1.025 1.00 94.81 91 ASP A CA 1
ATOM 700 C C . ASP A 1 91 ? 2.994 11.745 -0.234 1.00 94.81 91 ASP A C 1
ATOM 702 O O . ASP A 1 91 ? 1.941 11.112 -0.352 1.00 94.81 91 ASP A O 1
ATOM 706 N N . GLN A 1 92 ? 3.122 12.770 0.605 1.00 96.38 92 GLN A N 1
ATOM 707 C CA . GLN A 1 92 ? 2.088 13.138 1.568 1.00 96.38 92 GLN A CA 1
ATOM 708 C C . GLN A 1 92 ? 0.757 13.488 0.890 1.00 96.38 92 GLN A C 1
ATOM 710 O O . GLN A 1 92 ? -0.299 13.058 1.353 1.00 96.38 92 GLN A O 1
ATOM 715 N N . GLU A 1 93 ? 0.793 14.235 -0.218 1.00 95.69 93 GLU A N 1
ATOM 716 C CA . GLU A 1 93 ? -0.419 14.667 -0.923 1.00 95.69 93 GLU A CA 1
ATOM 717 C C . GLU A 1 93 ? -1.239 13.468 -1.405 1.00 95.69 93 GLU A C 1
ATOM 719 O O . GLU A 1 93 ? -2.460 13.437 -1.234 1.00 95.69 93 GLU A O 1
ATOM 724 N N . THR A 1 94 ? -0.568 12.442 -1.936 1.00 95.81 94 THR A N 1
ATOM 725 C CA . THR A 1 94 ? -1.229 11.216 -2.385 1.00 95.81 94 THR A CA 1
ATOM 726 C C . THR A 1 94 ? -1.911 10.480 -1.237 1.00 95.81 94 THR A C 1
ATOM 728 O O . THR A 1 94 ? -3.079 10.109 -1.366 1.00 95.81 94 THR A O 1
ATOM 731 N N . PHE A 1 95 ? -1.228 10.271 -0.110 1.00 98.06 95 PHE A N 1
ATOM 732 C CA . PHE A 1 95 ? -1.794 9.480 0.990 1.00 98.06 95 PHE A CA 1
ATOM 733 C C . PHE A 1 95 ? -2.904 10.212 1.742 1.00 98.06 95 PHE A C 1
ATOM 735 O O . PHE A 1 95 ? -3.918 9.588 2.059 1.00 98.06 95 PHE A O 1
ATOM 742 N N . VAL A 1 96 ? -2.777 11.527 1.938 1.00 98.25 96 VAL A N 1
ATOM 743 C CA . VAL A 1 96 ? -3.853 12.354 2.508 1.00 98.25 96 VAL A CA 1
ATOM 744 C C . VAL A 1 96 ? -5.095 12.309 1.617 1.00 98.25 96 VAL A C 1
ATOM 746 O O . VAL A 1 96 ? -6.210 12.131 2.108 1.00 98.25 96 VAL A O 1
ATOM 749 N N . GLU A 1 97 ? -4.926 12.427 0.299 1.00 97.69 97 GLU A N 1
ATOM 750 C CA . GLU A 1 97 ? -6.053 12.396 -0.633 1.00 97.69 97 GLU A CA 1
ATOM 751 C C . GLU A 1 97 ? -6.716 11.009 -0.684 1.00 97.69 97 GLU A C 1
ATOM 753 O O . GLU A 1 97 ? -7.945 10.915 -0.670 1.00 97.69 97 GLU A O 1
ATOM 758 N N . ILE A 1 98 ? -5.940 9.918 -0.654 1.00 98.19 98 ILE A N 1
ATOM 759 C CA . ILE A 1 98 ? -6.488 8.555 -0.542 1.00 98.19 98 ILE A CA 1
ATOM 760 C C . ILE A 1 98 ? -7.279 8.398 0.769 1.00 98.19 98 ILE A C 1
ATOM 762 O O . ILE A 1 98 ? -8.414 7.917 0.731 1.00 98.19 98 ILE A O 1
ATOM 766 N N . GLY A 1 99 ? -6.733 8.839 1.907 1.00 98.31 99 GLY A N 1
ATOM 767 C CA . GLY A 1 99 ? -7.419 8.801 3.208 1.00 98.31 99 GLY A CA 1
ATOM 768 C C . GLY A 1 99 ? -8.688 9.659 3.256 1.00 98.31 99 GLY A C 1
ATOM 769 O O . GLY A 1 99 ? -9.656 9.320 3.937 1.00 98.31 99 GLY A O 1
ATOM 770 N N . ARG A 1 100 ? -8.735 10.748 2.480 1.00 98.12 100 ARG A N 1
ATOM 771 C CA . ARG A 1 100 ? -9.932 11.586 2.312 1.00 98.12 100 ARG A CA 1
ATOM 772 C C . ARG A 1 100 ? -11.012 10.899 1.472 1.00 98.12 100 ARG A C 1
ATOM 774 O O . ARG A 1 100 ? -12.202 11.086 1.731 1.00 98.12 100 ARG A O 1
ATOM 781 N N . LEU A 1 101 ? -10.612 10.153 0.444 1.00 97.94 101 LEU A N 1
ATOM 782 C CA . LEU A 1 101 ? -11.517 9.504 -0.511 1.00 97.94 101 LEU A CA 1
ATOM 783 C C . LEU A 1 101 ? -12.090 8.184 0.017 1.00 97.94 101 LEU A C 1
ATOM 785 O O . LEU A 1 101 ? -13.202 7.808 -0.361 1.00 97.94 101 LEU A O 1
ATOM 789 N N . PHE A 1 102 ? -11.367 7.493 0.901 1.00 98.25 102 PHE A N 1
ATOM 790 C CA . PHE A 1 102 ? -11.738 6.169 1.391 1.00 98.25 102 PHE A CA 1
ATOM 791 C C . PHE A 1 102 ? -11.677 6.081 2.919 1.00 98.25 102 PHE A C 1
ATOM 793 O O . PHE A 1 102 ? -10.656 6.363 3.534 1.00 98.25 102 PHE A O 1
ATOM 800 N N . LYS A 1 103 ? -12.750 5.578 3.543 1.00 97.94 103 LYS A N 1
ATOM 801 C CA . LYS A 1 103 ? -12.730 5.151 4.953 1.00 97.94 103 LYS A CA 1
ATOM 802 C C . LYS A 1 103 ? -12.028 3.792 5.037 1.00 97.94 103 LYS A C 1
ATOM 804 O O . LYS A 1 103 ? -12.678 2.773 4.837 1.00 97.94 103 LYS A O 1
ATOM 809 N N . ILE A 1 104 ? -10.717 3.780 5.277 1.00 98.44 104 ILE A N 1
ATOM 810 C CA . ILE A 1 104 ? -9.894 2.559 5.247 1.00 98.44 104 ILE A CA 1
ATOM 811 C C . ILE A 1 104 ? -9.957 1.819 6.589 1.00 98.44 104 ILE A C 1
ATOM 813 O O . ILE A 1 104 ? -9.554 2.344 7.629 1.00 98.44 104 ILE A O 1
ATOM 817 N N . ASP A 1 105 ? -10.404 0.564 6.560 1.00 97.62 105 ASP A N 1
ATOM 818 C CA . ASP A 1 105 ? -10.428 -0.307 7.737 1.00 97.62 105 ASP A CA 1
ATOM 819 C C . ASP A 1 105 ? -9.071 -0.976 7.972 1.00 97.62 105 ASP A C 1
ATOM 821 O O . ASP A 1 105 ? -8.613 -1.070 9.110 1.00 97.62 105 ASP A O 1
ATOM 825 N N . LEU A 1 106 ? -8.405 -1.412 6.902 1.00 97.94 106 LEU A N 1
ATOM 826 C CA . LEU A 1 106 ? -7.095 -2.054 6.967 1.00 97.94 106 LEU A CA 1
ATOM 827 C C . LEU A 1 106 ? -6.175 -1.513 5.875 1.00 97.94 106 LEU A C 1
ATOM 829 O O . LEU A 1 106 ? -6.506 -1.594 4.694 1.00 97.94 106 LEU A O 1
ATOM 833 N N . ALA A 1 107 ? -5.008 -1.011 6.266 1.00 98.62 107 ALA A N 1
ATOM 834 C CA . ALA A 1 107 ? -3.954 -0.590 5.353 1.00 98.62 107 ALA A CA 1
ATOM 835 C C . ALA A 1 107 ? -2.774 -1.570 5.392 1.00 98.62 107 ALA A C 1
ATOM 837 O O . ALA A 1 107 ? -2.113 -1.720 6.420 1.00 98.62 107 ALA A O 1
ATOM 838 N N . CYS A 1 108 ? -2.488 -2.212 4.264 1.00 98.56 108 CYS A N 1
ATOM 839 C CA . CYS A 1 108 ? -1.293 -3.017 4.048 1.00 98.56 108 CYS A CA 1
ATOM 840 C C . CYS A 1 108 ? -0.187 -2.115 3.484 1.00 98.56 108 CYS A C 1
ATOM 842 O O . CYS A 1 108 ? -0.274 -1.691 2.328 1.00 98.56 108 CYS A O 1
ATOM 844 N N . ILE A 1 109 ? 0.816 -1.793 4.304 1.00 98.62 109 ILE A N 1
ATOM 845 C CA . ILE A 1 109 ? 1.828 -0.764 4.006 1.00 98.62 109 ILE A CA 1
ATOM 846 C C . ILE A 1 109 ? 3.231 -1.385 4.096 1.00 98.62 109 ILE A C 1
ATOM 848 O O . ILE A 1 109 ? 3.522 -2.043 5.101 1.00 98.62 109 ILE A O 1
ATOM 852 N N . PRO A 1 110 ? 4.100 -1.215 3.082 1.00 97.31 110 PRO A N 1
ATOM 853 C CA . PRO A 1 110 ? 5.473 -1.703 3.136 1.00 97.31 110 PRO A CA 1
ATOM 854 C C . PRO A 1 110 ? 6.257 -1.001 4.248 1.00 97.31 110 PRO A C 1
ATOM 856 O O . PRO A 1 110 ? 6.061 0.188 4.491 1.00 97.31 110 PRO A O 1
ATOM 859 N N . ILE A 1 111 ? 7.131 -1.736 4.936 1.00 96.00 111 ILE A N 1
ATOM 860 C CA . ILE A 1 111 ? 8.066 -1.157 5.919 1.00 96.00 111 ILE A CA 1
ATOM 861 C C . ILE A 1 111 ? 9.534 -1.366 5.546 1.00 96.00 111 ILE A C 1
ATOM 863 O O . ILE A 1 111 ? 10.397 -0.855 6.253 1.00 96.00 111 ILE A O 1
ATOM 867 N N . GLY A 1 112 ? 9.810 -2.141 4.495 1.00 88.88 112 GLY A N 1
ATOM 868 C CA . GLY A 1 112 ? 11.151 -2.383 3.978 1.00 88.88 112 GLY A CA 1
ATOM 869 C C . GLY A 1 112 ? 11.419 -1.591 2.690 1.00 88.88 112 GLY A C 1
ATOM 870 O O . GLY A 1 112 ? 10.483 -1.386 1.914 1.00 88.88 112 GLY A O 1
ATOM 871 N N . PRO A 1 113 ? 12.678 -1.179 2.449 1.00 90.94 113 PRO A N 1
ATOM 872 C CA . PRO A 1 113 ? 13.852 -1.532 3.241 1.00 90.94 113 PRO A CA 1
ATOM 873 C C . PRO A 1 113 ? 14.086 -0.596 4.445 1.00 90.94 113 PRO A C 1
ATOM 875 O O . PRO A 1 113 ? 13.341 0.357 4.666 1.00 90.94 113 PRO A O 1
ATOM 878 N N . ALA A 1 114 ? 15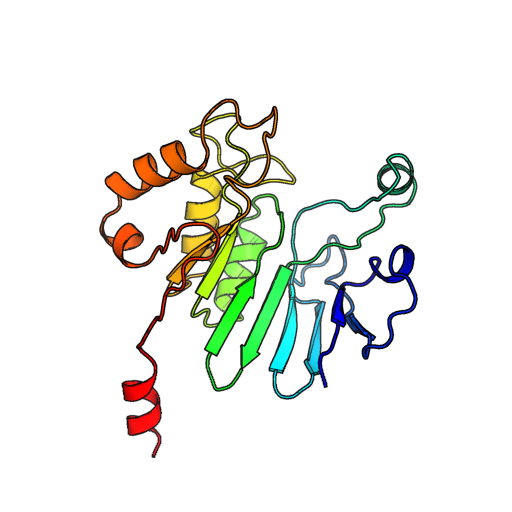.131 -0.845 5.241 1.00 85.81 114 ALA A N 1
ATOM 879 C CA . ALA A 1 114 ? 15.545 0.029 6.354 1.00 85.81 114 ALA A CA 1
ATOM 880 C C . ALA A 1 114 ? 17.027 0.440 6.278 1.00 85.81 114 ALA A C 1
ATOM 882 O O . ALA A 1 114 ? 17.833 0.209 7.186 1.00 85.81 114 ALA A O 1
ATOM 883 N N . THR A 1 115 ? 17.392 1.109 5.184 1.00 84.31 115 THR A N 1
ATOM 884 C CA . THR A 1 115 ? 18.777 1.546 4.938 1.00 84.31 115 THR A CA 1
ATOM 885 C C . THR A 1 115 ? 19.235 2.639 5.905 1.00 84.31 115 THR A C 1
ATOM 887 O O . THR A 1 115 ? 20.382 2.638 6.344 1.00 84.31 115 THR A O 1
ATOM 890 N N . VAL A 1 116 ? 18.339 3.569 6.253 1.00 87.31 116 VAL A N 1
ATOM 891 C CA . VAL A 1 116 ? 18.592 4.664 7.203 1.00 87.31 116 VAL A CA 1
ATOM 892 C C . VAL A 1 116 ? 17.430 4.695 8.205 1.00 87.31 116 VAL A C 1
ATOM 894 O O . VAL A 1 116 ? 16.341 5.105 7.809 1.00 87.31 116 VAL A O 1
ATOM 897 N N . PRO A 1 117 ? 17.618 4.274 9.471 1.00 78.31 117 PRO A N 1
ATOM 898 C CA . PRO A 1 117 ? 16.514 4.028 10.409 1.00 78.31 117 PRO A CA 1
ATOM 899 C C . PRO A 1 117 ? 15.559 5.207 10.622 1.00 78.31 117 PRO A C 1
ATOM 901 O O . PRO A 1 117 ? 14.350 5.011 10.695 1.00 78.31 117 PRO A O 1
ATOM 904 N N . ASP A 1 118 ? 16.100 6.426 10.664 1.00 87.25 118 ASP A N 1
ATOM 905 C CA . ASP A 1 118 ? 15.339 7.648 10.951 1.00 87.25 118 ASP A CA 1
ATOM 906 C C . ASP A 1 118 ? 14.873 8.385 9.679 1.00 87.25 118 ASP A C 1
ATOM 908 O O . ASP A 1 118 ? 14.401 9.522 9.746 1.00 87.25 118 ASP A O 1
ATOM 912 N N . SER A 1 119 ? 15.016 7.767 8.502 1.00 91.94 119 SER A N 1
ATOM 913 C CA . SER A 1 119 ? 14.526 8.327 7.237 1.00 91.94 119 SER A CA 1
ATOM 914 C C . SER A 1 119 ? 13.098 7.872 6.935 1.00 91.94 119 SER A C 1
ATOM 916 O O . SER A 1 119 ? 12.676 6.778 7.300 1.00 91.94 119 SER A O 1
ATOM 918 N N . ILE A 1 120 ? 12.357 8.710 6.210 1.00 93.75 120 ILE A N 1
ATOM 919 C CA . ILE A 1 120 ? 11.026 8.380 5.685 1.00 93.75 120 ILE A CA 1
ATOM 920 C C . ILE A 1 120 ? 11.123 7.339 4.556 1.00 93.75 120 ILE A C 1
ATOM 922 O O . ILE A 1 120 ? 10.227 6.513 4.401 1.00 93.75 120 ILE A O 1
ATOM 926 N N . GLY A 1 121 ? 12.207 7.344 3.781 1.00 92.88 121 GLY A N 1
ATOM 927 C CA . GLY A 1 121 ? 12.383 6.446 2.645 1.00 92.88 121 GLY A CA 1
ATOM 928 C C . GLY A 1 121 ? 13.246 7.038 1.537 1.00 92.88 121 GLY A C 1
ATOM 929 O O . GLY A 1 121 ? 14.002 7.988 1.751 1.00 92.88 121 GLY A O 1
ATOM 930 N N . SER A 1 122 ? 13.107 6.461 0.351 1.00 91.75 122 SER A N 1
ATOM 931 C CA . SER A 1 122 ? 13.602 6.958 -0.933 1.00 91.75 122 SER A CA 1
ATOM 932 C C . SER A 1 122 ? 12.431 7.430 -1.808 1.00 91.75 122 SER A C 1
ATOM 934 O O . SER A 1 122 ? 11.280 7.445 -1.370 1.00 91.75 122 SER A O 1
ATOM 936 N N . SER A 1 123 ? 12.703 7.789 -3.066 1.00 90.00 123 SER A N 1
ATOM 937 C CA . SER A 1 123 ? 11.656 8.154 -4.030 1.00 90.00 123 SER A CA 1
ATOM 938 C C . SER A 1 123 ? 10.701 7.008 -4.370 1.00 90.00 123 SER A C 1
ATOM 940 O O . SER A 1 123 ? 9.599 7.273 -4.837 1.00 90.00 123 SER A O 1
ATOM 942 N N . VAL A 1 124 ? 11.112 5.753 -4.165 1.00 91.69 124 VAL A N 1
ATOM 943 C CA . VAL A 1 124 ? 10.370 4.571 -4.636 1.00 91.69 124 VAL A CA 1
ATOM 944 C C . VAL A 1 124 ? 10.104 3.524 -3.556 1.00 91.69 124 VAL A C 1
ATOM 946 O O . VAL A 1 124 ? 9.328 2.610 -3.808 1.00 91.69 124 VAL A O 1
ATOM 949 N N . HIS A 1 125 ? 10.686 3.678 -2.364 1.00 94.31 125 HIS A N 1
ATOM 950 C CA . HIS A 1 125 ? 10.451 2.804 -1.213 1.00 94.31 125 HIS A CA 1
ATOM 951 C C . HIS A 1 125 ? 10.309 3.618 0.069 1.00 94.31 125 HIS A C 1
ATOM 953 O O . HIS A 1 125 ? 11.144 4.486 0.340 1.00 94.31 125 HIS A O 1
ATOM 959 N N . VAL A 1 126 ? 9.318 3.302 0.893 1.00 96.00 126 VAL A N 1
ATOM 960 C CA . VAL A 1 126 ? 9.208 3.820 2.2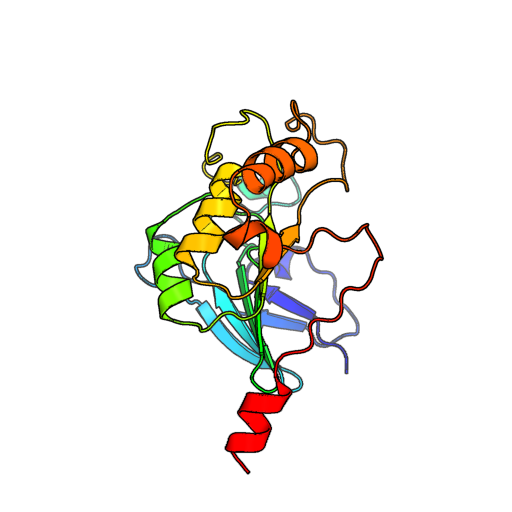57 1.00 96.00 126 VAL A CA 1
ATOM 961 C C . VAL A 1 126 ? 9.979 2.959 3.240 1.00 96.00 126 VAL A C 1
ATOM 963 O O . VAL A 1 126 ? 10.053 1.741 3.119 1.00 96.00 126 VAL A O 1
ATOM 966 N N . TYR A 1 127 ? 10.542 3.621 4.241 1.00 95.94 127 TYR A N 1
ATOM 967 C CA . TYR A 1 127 ? 11.189 2.982 5.383 1.00 95.94 127 TYR A CA 1
ATOM 968 C C . TYR A 1 127 ? 10.200 2.931 6.559 1.00 95.94 127 TYR A C 1
ATOM 970 O O . TYR A 1 127 ? 9.116 3.525 6.476 1.00 95.94 127 TYR A O 1
ATOM 978 N N . PRO A 1 128 ? 10.540 2.288 7.692 1.00 96.69 128 PRO A N 1
ATOM 979 C CA . PRO A 1 128 ? 9.632 2.155 8.830 1.00 96.69 128 PRO A CA 1
ATOM 980 C C . PRO A 1 128 ? 8.986 3.465 9.304 1.00 96.69 128 PRO A C 1
ATOM 982 O O . PRO A 1 128 ? 7.789 3.490 9.593 1.00 96.69 128 PRO A O 1
ATOM 985 N N . LEU A 1 129 ? 9.737 4.573 9.343 1.00 96.25 129 LEU A N 1
ATOM 986 C CA . LEU A 1 129 ? 9.185 5.877 9.717 1.00 96.25 129 LEU A CA 1
ATOM 987 C C . LEU A 1 129 ? 8.212 6.423 8.661 1.00 96.25 129 LEU A C 1
ATOM 989 O O . LEU A 1 129 ? 7.186 6.998 9.019 1.00 96.25 129 LEU A O 1
ATOM 993 N N . GLY A 1 130 ? 8.493 6.227 7.371 1.00 97.38 130 GLY A N 1
ATOM 994 C CA . GLY A 1 130 ? 7.575 6.612 6.298 1.00 97.38 130 GLY A CA 1
ATOM 995 C C . GLY A 1 130 ? 6.287 5.804 6.319 1.00 97.38 130 GLY A C 1
ATOM 996 O O . GLY A 1 130 ? 5.212 6.373 6.161 1.00 97.38 130 GLY A O 1
ATOM 997 N N . ALA A 1 131 ? 6.358 4.510 6.625 1.00 98.06 131 ALA A N 1
ATOM 998 C CA . ALA A 1 131 ? 5.175 3.669 6.775 1.00 98.06 131 ALA A CA 1
ATOM 999 C C . ALA A 1 131 ? 4.243 4.151 7.903 1.00 98.06 131 ALA A C 1
ATOM 1001 O O . ALA A 1 131 ? 3.021 4.124 7.756 1.00 98.06 131 ALA A O 1
ATOM 1002 N N . ILE A 1 132 ? 4.816 4.652 9.006 1.00 97.62 132 ILE A N 1
ATOM 1003 C CA . ILE A 1 132 ? 4.065 5.311 10.087 1.00 97.62 132 ILE A CA 1
ATOM 1004 C C . ILE A 1 132 ? 3.360 6.573 9.577 1.00 97.62 132 ILE A C 1
ATOM 1006 O O . ILE A 1 132 ? 2.188 6.765 9.893 1.00 97.62 132 ILE A O 1
ATOM 1010 N N . ARG A 1 133 ? 4.030 7.395 8.757 1.00 97.94 133 ARG A N 1
ATOM 1011 C CA . ARG A 1 133 ? 3.418 8.592 8.150 1.00 97.94 133 ARG A CA 1
ATOM 1012 C C . ARG A 1 133 ? 2.276 8.248 7.206 1.00 97.94 133 ARG A C 1
ATOM 1014 O O . ARG A 1 133 ? 1.194 8.798 7.360 1.00 97.94 133 ARG A O 1
ATOM 1021 N N . ILE A 1 134 ? 2.474 7.268 6.322 1.00 98.50 134 ILE A N 1
ATOM 1022 C CA . ILE A 1 134 ? 1.409 6.762 5.445 1.00 98.50 134 ILE A CA 1
ATOM 1023 C C . ILE A 1 134 ? 0.203 6.324 6.280 1.00 98.50 134 ILE A C 1
ATOM 1025 O O . ILE A 1 134 ? -0.929 6.678 5.966 1.00 98.50 134 ILE A O 1
ATOM 1029 N N . PHE A 1 135 ? 0.424 5.566 7.357 1.00 98.62 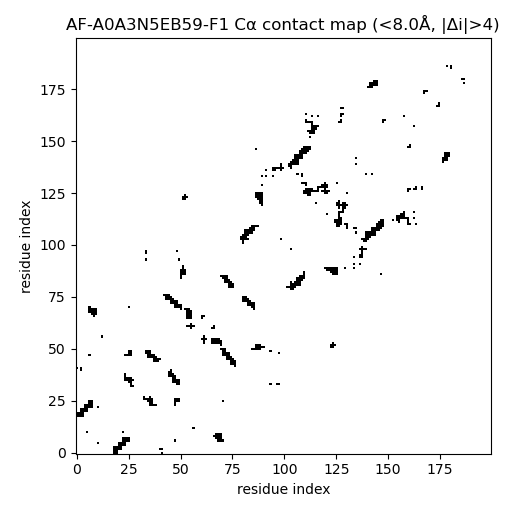135 PHE A N 1
ATOM 1030 C CA . PHE A 1 135 ? -0.673 5.094 8.197 1.00 98.62 135 PHE A CA 1
ATOM 1031 C C . PHE A 1 135 ? -1.455 6.243 8.859 1.00 98.62 135 PHE A C 1
ATOM 1033 O O . PHE A 1 135 ? -2.684 6.176 8.943 1.00 98.62 135 PHE A O 1
ATOM 1040 N N . GLU A 1 136 ? -0.760 7.295 9.304 1.00 98.31 136 GLU A N 1
ATOM 1041 C CA . GLU A 1 136 ? -1.368 8.512 9.854 1.00 98.31 136 GLU A CA 1
ATOM 1042 C C . GLU A 1 136 ? -2.179 9.278 8.793 1.00 98.31 136 GLU A C 1
ATOM 1044 O O . GLU A 1 136 ? -3.350 9.578 9.042 1.00 98.31 136 GLU A O 1
ATOM 1049 N N . ASP A 1 137 ? -1.592 9.535 7.620 1.00 98.56 137 ASP A N 1
ATOM 1050 C CA . ASP A 1 137 ? -2.194 10.318 6.528 1.00 98.56 137 ASP A CA 1
ATOM 1051 C C . ASP A 1 137 ? -3.410 9.626 5.896 1.00 98.56 137 ASP A C 1
ATOM 1053 O O . ASP A 1 137 ? -4.380 10.280 5.514 1.00 98.56 137 ASP A O 1
ATOM 1057 N N . LEU A 1 138 ? -3.397 8.292 5.831 1.00 98.62 138 LEU A N 1
ATOM 1058 C CA . LEU A 1 138 ? -4.543 7.507 5.368 1.00 98.62 138 LEU A CA 1
ATOM 1059 C C . LEU A 1 138 ? -5.717 7.519 6.353 1.00 98.62 138 LEU A C 1
ATOM 1061 O O . LEU A 1 138 ? -6.806 7.068 5.999 1.00 98.62 138 LEU A O 1
ATOM 1065 N N . HIS A 1 139 ? -5.494 7.938 7.604 1.00 98.06 139 HIS A N 1
ATOM 1066 C CA . HIS A 1 139 ? -6.454 7.796 8.702 1.00 98.06 139 HIS A CA 1
ATOM 1067 C C . HIS A 1 139 ? -7.028 6.373 8.831 1.00 98.06 139 HIS A C 1
ATOM 1069 O O . HIS A 1 139 ? -8.177 6.180 9.238 1.00 98.06 139 HIS A O 1
ATOM 1075 N N . ALA A 1 140 ? -6.230 5.359 8.483 1.00 98.12 140 ALA A N 1
ATOM 1076 C CA . ALA A 1 140 ? -6.691 3.981 8.476 1.00 98.12 140 ALA A CA 1
ATOM 1077 C C . ALA A 1 140 ? -6.934 3.473 9.905 1.00 98.12 140 ALA A C 1
ATOM 1079 O O . ALA A 1 140 ? -6.219 3.814 10.858 1.00 98.12 140 ALA A O 1
ATOM 1080 N N . ARG A 1 141 ? -7.954 2.626 10.066 1.00 97.06 141 ARG A N 1
ATOM 1081 C CA . ARG A 1 141 ? -8.303 2.059 11.374 1.00 97.06 141 ARG A CA 1
ATOM 1082 C C . ARG A 1 141 ? -7.204 1.124 11.871 1.00 97.06 141 ARG A C 1
ATOM 1084 O O . ARG A 1 141 ? -6.757 1.292 13.006 1.00 97.06 141 ARG A O 1
ATOM 1091 N N . PHE A 1 142 ? -6.745 0.208 11.020 1.00 97.81 142 PHE A N 1
ATOM 1092 C CA . PHE A 1 142 ? -5.680 -0.748 11.314 1.00 97.81 142 PHE A CA 1
ATOM 1093 C C . PHE A 1 142 ? -4.586 -0.751 10.245 1.00 97.81 142 PHE A C 1
ATOM 1095 O O . PHE A 1 142 ? -4.837 -0.423 9.085 1.00 97.81 142 PHE A O 1
ATOM 1102 N N . MET A 1 143 ? -3.387 -1.182 10.632 1.00 98.00 143 MET A N 1
ATOM 1103 C CA . MET A 1 143 ? -2.249 -1.376 9.734 1.00 98.00 143 MET A CA 1
ATOM 1104 C C . MET A 1 143 ? -1.751 -2.819 9.791 1.00 98.00 143 MET A C 1
ATOM 1106 O O . MET A 1 143 ? -1.584 -3.387 10.873 1.00 98.00 143 MET A O 1
ATOM 1110 N N . LEU A 1 144 ? -1.446 -3.370 8.622 1.00 97.69 144 LEU A N 1
ATOM 1111 C CA . LEU A 1 144 ? -0.673 -4.592 8.445 1.00 97.69 144 LEU A CA 1
ATOM 1112 C C . LEU A 1 144 ? 0.639 -4.225 7.733 1.00 97.69 144 LEU A C 1
ATOM 1114 O O . LEU A 1 144 ? 0.624 -3.956 6.531 1.00 97.69 144 LEU A O 1
ATOM 1118 N N . PRO A 1 145 ? 1.778 -4.177 8.440 1.00 97.31 145 PRO A N 1
ATOM 1119 C CA . PRO A 1 145 ? 3.077 -4.010 7.811 1.00 97.31 145 PRO A CA 1
ATOM 1120 C C . PRO A 1 145 ? 3.351 -5.169 6.848 1.00 97.31 145 PRO A C 1
ATOM 1122 O O . PRO A 1 145 ? 3.124 -6.330 7.194 1.00 97.31 145 PRO A O 1
ATOM 1125 N N . ILE A 1 146 ? 3.848 -4.861 5.653 1.00 96.44 146 ILE A N 1
ATOM 1126 C CA . ILE A 1 146 ? 4.240 -5.837 4.625 1.00 96.44 146 ILE A CA 1
ATOM 1127 C C . ILE A 1 146 ? 5.655 -5.531 4.111 1.00 96.44 146 ILE A C 1
ATOM 1129 O O . ILE A 1 146 ? 6.296 -4.584 4.561 1.00 96.44 146 ILE A O 1
ATOM 1133 N N . HIS A 1 147 ? 6.142 -6.327 3.156 1.00 93.94 147 HIS A N 1
ATOM 1134 C CA . HIS A 1 147 ? 7.412 -6.082 2.460 1.00 93.94 147 HIS A CA 1
ATOM 1135 C C . HIS A 1 147 ? 8.654 -6.104 3.380 1.00 93.94 147 HIS A C 1
ATOM 1137 O O . HIS A 1 147 ? 9.566 -5.301 3.235 1.00 93.94 147 HIS A O 1
ATOM 1143 N N . TYR A 1 148 ? 8.677 -7.022 4.352 1.00 92.94 148 TYR A N 1
ATOM 1144 C CA . TYR A 1 148 ? 9.831 -7.289 5.217 1.00 92.94 148 TYR A CA 1
ATOM 1145 C C . TYR A 1 148 ? 9.902 -8.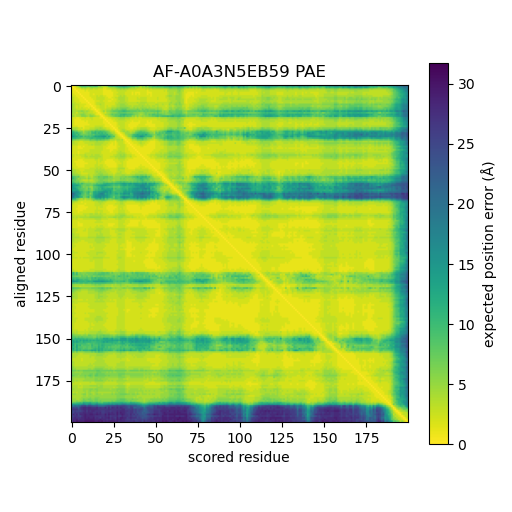776 5.587 1.00 92.94 148 TYR A C 1
ATOM 1147 O O . TYR A 1 148 ? 8.896 -9.485 5.540 1.00 92.94 148 TYR A O 1
ATOM 1155 N N . GLY A 1 149 ?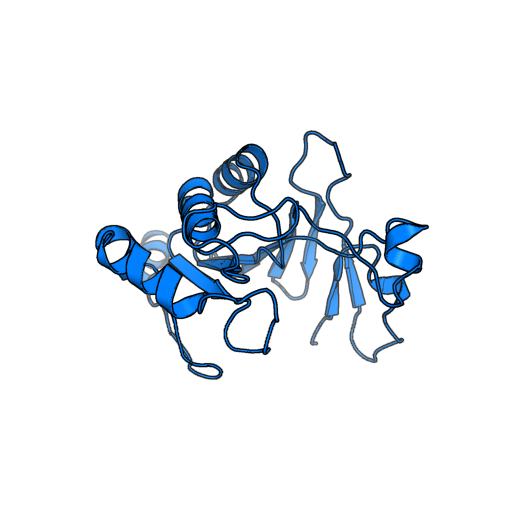 11.090 -9.256 5.970 1.00 85.62 149 GLY A N 1
ATOM 1156 C CA . GLY A 1 149 ? 11.280 -10.611 6.509 1.00 85.62 149 GLY A CA 1
ATOM 1157 C C . GLY A 1 149 ? 11.132 -11.759 5.498 1.00 85.62 149 GLY A C 1
ATOM 1158 O O . GLY A 1 149 ? 11.195 -12.920 5.892 1.00 85.62 149 GLY A O 1
ATOM 1159 N N . THR A 1 150 ? 10.944 -11.458 4.209 1.00 84.31 150 THR A N 1
ATOM 1160 C CA . THR A 1 150 ? 10.763 -12.446 3.127 1.00 84.31 150 THR A CA 1
ATOM 1161 C C . THR A 1 150 ? 12.003 -12.652 2.261 1.00 84.31 150 THR A C 1
ATOM 1163 O O . THR A 1 150 ? 12.181 -13.727 1.693 1.00 84.31 150 THR A O 1
ATOM 1166 N N . SER A 1 151 ? 12.856 -11.637 2.140 1.00 75.75 151 SER A N 1
ATOM 1167 C CA . SER A 1 151 ? 14.067 -11.649 1.315 1.00 75.75 151 SER A CA 1
ATOM 1168 C C . SER A 1 151 ? 15.235 -11.052 2.088 1.00 75.75 151 SER A C 1
ATOM 1170 O O . SER A 1 151 ? 15.053 -10.129 2.876 1.00 75.75 151 SER A O 1
ATOM 1172 N N . CYS A 1 152 ? 16.443 -11.569 1.853 1.00 75.44 152 CYS A N 1
ATOM 1173 C CA . CYS A 1 152 ? 17.668 -10.914 2.299 1.00 75.44 152 CYS A CA 1
ATOM 1174 C C . CYS A 1 152 ? 17.962 -9.755 1.342 1.00 75.44 152 CYS A C 1
ATOM 1176 O O . CYS A 1 152 ? 18.666 -9.944 0.349 1.00 75.44 152 CYS A O 1
ATOM 1178 N N . ASP A 1 153 ? 17.366 -8.593 1.598 1.00 78.94 153 ASP A N 1
ATOM 1179 C CA . ASP A 1 153 ? 17.642 -7.385 0.829 1.00 78.94 153 ASP A CA 1
ATOM 1180 C C . ASP A 1 153 ? 18.958 -6.746 1.323 1.00 78.94 153 ASP A C 1
ATOM 1182 O O . ASP A 1 153 ? 19.070 -6.431 2.509 1.00 78.94 153 ASP A O 1
ATOM 1186 N N . PRO A 1 154 ? 19.976 -6.537 0.464 1.00 81.31 154 PRO A N 1
ATOM 1187 C CA . PRO A 1 154 ? 21.192 -5.815 0.842 1.00 81.31 154 PRO A CA 1
ATOM 1188 C C . PRO A 1 154 ? 20.948 -4.398 1.388 1.00 81.31 154 PRO A C 1
ATOM 1190 O O . PRO A 1 154 ? 21.814 -3.859 2.081 1.00 81.31 154 PRO A O 1
ATOM 1193 N N . TRP A 1 155 ? 19.802 -3.785 1.076 1.00 79.38 155 TRP A N 1
ATOM 1194 C CA . TRP A 1 155 ? 19.405 -2.461 1.560 1.00 79.38 155 TRP A CA 1
ATOM 1195 C C . TRP A 1 155 ? 18.843 -2.477 2.989 1.00 79.38 155 TRP A C 1
ATOM 1197 O O . TRP A 1 155 ? 18.772 -1.413 3.615 1.00 79.38 155 TRP A O 1
ATOM 1207 N N . ASP A 1 156 ? 18.531 -3.656 3.538 1.00 83.31 156 ASP A N 1
ATOM 1208 C CA . ASP A 1 156 ? 18.173 -3.875 4.946 1.00 83.31 156 ASP A CA 1
ATOM 1209 C C . ASP A 1 156 ? 19.421 -3.921 5.832 1.00 83.31 156 ASP A C 1
ATOM 1211 O O . ASP A 1 156 ? 19.699 -4.884 6.547 1.00 83.31 156 ASP A O 1
ATOM 1215 N N . VAL A 1 157 ? 20.191 -2.828 5.798 1.00 81.19 157 VAL A N 1
ATOM 1216 C CA . VAL A 1 157 ? 21.341 -2.617 6.694 1.00 81.19 157 VAL A CA 1
ATOM 1217 C C . VAL A 1 157 ? 20.905 -2.711 8.161 1.00 81.19 157 VAL A C 1
ATOM 1219 O O . VAL A 1 157 ? 21.670 -3.153 9.016 1.00 81.19 157 VAL A O 1
ATOM 1222 N N . ASN A 1 158 ? 19.659 -2.325 8.440 1.00 82.94 158 ASN A N 1
ATOM 1223 C CA . ASN A 1 158 ? 18.973 -2.545 9.705 1.00 82.94 158 ASN A CA 1
ATOM 1224 C C . ASN A 1 158 ? 17.754 -3.431 9.445 1.00 82.94 158 ASN A C 1
ATOM 1226 O O . ASN A 1 158 ? 17.167 -3.360 8.370 1.00 82.94 158 ASN A O 1
ATOM 1230 N N . SER A 1 159 ? 17.329 -4.217 10.434 1.00 91.12 159 SER A N 1
ATOM 1231 C CA . SER A 1 159 ? 16.098 -5.006 10.324 1.00 91.12 159 SER A CA 1
ATOM 1232 C C . SER A 1 159 ? 14.875 -4.075 10.284 1.00 91.12 159 SER A C 1
ATOM 1234 O O . SER A 1 159 ? 14.609 -3.400 11.287 1.00 91.12 159 SER A O 1
ATOM 1236 N N . PRO A 1 160 ? 14.085 -4.038 9.186 1.00 93.25 160 PRO A N 1
ATOM 1237 C CA . PRO A 1 160 ? 12.895 -3.188 9.116 1.00 93.25 160 PRO A CA 1
ATOM 1238 C C . PRO A 1 160 ? 11.902 -3.481 10.237 1.00 93.25 160 PRO A C 1
ATOM 1240 O O . PRO A 1 160 ? 11.315 -2.563 10.806 1.00 93.25 160 PRO A O 1
ATOM 1243 N N . ALA A 1 161 ? 11.765 -4.759 10.606 1.00 94.31 161 ALA A N 1
ATOM 1244 C CA . ALA A 1 161 ? 10.907 -5.189 11.700 1.00 94.31 161 ALA A CA 1
ATOM 1245 C C . ALA A 1 161 ? 11.350 -4.597 13.044 1.00 94.31 161 ALA A C 1
ATOM 1247 O O . ALA A 1 161 ? 10.515 -4.087 13.787 1.00 94.31 161 ALA A O 1
ATOM 1248 N N . GLU A 1 162 ? 12.649 -4.640 13.352 1.00 94.44 162 GLU A N 1
ATOM 1249 C CA . GLU A 1 162 ? 13.182 -4.139 14.624 1.00 94.44 162 GLU A CA 1
ATOM 1250 C C . GLU A 1 162 ? 13.057 -2.617 14.719 1.00 94.44 162 GLU A C 1
ATOM 1252 O O . GLU A 1 162 ? 12.577 -2.104 15.731 1.00 94.44 162 GLU A O 1
ATOM 1257 N N . VAL A 1 163 ? 13.409 -1.894 13.649 1.00 95.19 163 VAL A N 1
ATOM 1258 C CA . VAL A 1 163 ? 13.263 -0.429 13.590 1.00 95.19 163 VAL A CA 1
ATOM 1259 C C . VAL A 1 163 ? 11.793 -0.038 13.748 1.00 95.19 163 VAL A C 1
ATOM 1261 O O . VAL A 1 163 ? 11.455 0.818 14.567 1.00 95.19 163 VAL A O 1
ATOM 1264 N N . PHE A 1 164 ? 10.892 -0.702 13.024 1.00 96.56 164 PHE A N 1
ATOM 1265 C CA . PHE A 1 164 ? 9.461 -0.429 13.106 1.00 96.56 164 PHE A CA 1
ATOM 1266 C C . PHE A 1 164 ? 8.891 -0.721 14.505 1.00 96.56 164 PHE A C 1
ATOM 1268 O O . PHE A 1 164 ? 8.142 0.086 15.061 1.00 96.56 164 PHE A O 1
ATOM 1275 N N . GLN A 1 165 ? 9.296 -1.829 15.134 1.00 95.88 165 GLN A N 1
ATOM 1276 C CA . GLN A 1 165 ? 8.911 -2.158 16.510 1.00 95.88 165 GLN A CA 1
ATOM 1277 C C . GLN A 1 165 ? 9.455 -1.155 17.536 1.00 95.88 165 GLN A C 1
ATOM 1279 O O . GLN A 1 165 ? 8.751 -0.830 18.501 1.00 95.88 165 GLN A O 1
ATOM 1284 N N . ALA A 1 166 ? 10.672 -0.642 17.340 1.00 95.44 166 ALA A N 1
ATOM 1285 C CA . ALA A 1 166 ? 11.243 0.402 18.186 1.00 95.44 166 ALA A CA 1
ATOM 1286 C C . ALA A 1 166 ? 10.413 1.693 18.109 1.00 95.44 166 ALA A C 1
ATOM 1288 O O . ALA A 1 166 ? 10.046 2.242 19.151 1.00 95.44 166 ALA A O 1
ATOM 1289 N N . ILE A 1 167 ? 10.011 2.115 16.902 1.00 95.56 167 ILE A N 1
ATOM 1290 C CA . ILE A 1 167 ? 9.123 3.274 16.711 1.00 95.56 167 ILE A CA 1
ATOM 1291 C C . ILE A 1 167 ? 7.790 3.049 17.444 1.00 95.56 167 ILE A C 1
ATOM 1293 O O . ILE A 1 167 ? 7.385 3.879 18.264 1.00 95.56 167 ILE A O 1
ATOM 1297 N N . LEU A 1 168 ? 7.140 1.897 17.235 1.00 96.06 168 LEU A N 1
ATOM 1298 C CA . LEU A 1 168 ? 5.862 1.564 17.882 1.00 96.06 168 LEU A CA 1
ATOM 1299 C C . LEU A 1 168 ? 5.938 1.484 19.411 1.00 96.06 168 LEU A C 1
ATOM 1301 O O . LEU A 1 168 ? 4.936 1.717 20.088 1.00 96.06 168 LEU A O 1
ATOM 1305 N N . SER A 1 169 ? 7.102 1.170 19.980 1.00 96.06 169 SER A N 1
ATOM 1306 C CA . SER A 1 169 ? 7.280 1.103 21.438 1.00 96.06 169 SER A CA 1
ATOM 1307 C C . SER A 1 169 ? 7.105 2.469 22.112 1.00 96.06 169 SER A C 1
ATOM 1309 O O . SER A 1 169 ? 6.726 2.531 23.279 1.00 96.06 169 SER A O 1
ATOM 1311 N N . SER A 1 170 ? 7.297 3.559 21.364 1.00 94.75 170 SER A N 1
ATOM 1312 C CA . SER A 1 170 ? 7.033 4.935 21.811 1.00 94.75 170 SER A CA 1
ATOM 1313 C C . SER A 1 170 ? 5.630 5.458 21.453 1.00 94.75 170 SER A C 1
ATOM 1315 O O . SER A 1 170 ? 5.290 6.588 21.799 1.00 94.75 170 SER A O 1
ATOM 1317 N N . ARG A 1 171 ? 4.800 4.651 20.773 1.00 94.94 171 ARG A N 1
ATOM 1318 C CA . ARG A 1 171 ? 3.486 5.033 20.217 1.00 94.94 171 ARG A CA 1
ATOM 1319 C C . ARG A 1 171 ? 2.408 3.994 20.586 1.00 94.94 171 ARG A C 1
ATOM 1321 O O . ARG A 1 171 ? 1.945 3.250 19.717 1.00 94.94 171 ARG A O 1
ATOM 1328 N N . PRO A 1 172 ? 2.016 3.871 21.871 1.00 91.94 172 PRO A N 1
ATOM 1329 C CA . PRO A 1 172 ? 1.098 2.819 22.327 1.00 91.94 172 PRO A CA 1
ATOM 1330 C C . PRO A 1 172 ? -0.294 2.895 21.676 1.00 91.94 172 PRO A C 1
ATOM 1332 O O . PRO A 1 172 ? -0.911 1.863 21.405 1.00 91.94 172 PRO A O 1
ATOM 1335 N N . ASP A 1 173 ? -0.760 4.108 21.378 1.00 90.75 173 ASP A N 1
ATOM 1336 C CA . ASP A 1 173 ? -1.992 4.390 20.637 1.00 90.75 173 ASP A CA 1
ATOM 1337 C C . ASP A 1 173 ? -1.974 3.759 19.236 1.00 90.75 173 ASP A C 1
ATOM 1339 O O . ASP A 1 173 ? -2.955 3.147 18.806 1.00 90.75 173 ASP A O 1
ATOM 1343 N N . MET A 1 174 ? -0.837 3.839 18.543 1.00 94.00 174 MET A N 1
ATOM 1344 C CA . MET A 1 174 ? -0.649 3.207 17.241 1.00 94.00 174 MET A CA 1
ATOM 1345 C C . MET A 1 174 ? -0.456 1.709 17.384 1.00 94.00 174 MET A C 1
ATOM 1347 O O . MET A 1 174 ? -1.121 0.953 16.687 1.00 94.00 174 MET A O 1
ATOM 1351 N N . ARG A 1 175 ? 0.399 1.267 18.314 1.00 94.12 175 ARG A N 1
ATOM 1352 C CA . ARG A 1 175 ? 0.730 -0.150 18.523 1.00 94.12 175 ARG A CA 1
ATOM 1353 C C . ARG A 1 175 ? -0.516 -1.023 18.681 1.00 94.12 175 ARG A C 1
ATOM 1355 O O . ARG A 1 175 ? -0.555 -2.115 18.132 1.00 94.12 175 ARG A O 1
ATOM 1362 N N . SER A 1 176 ? -1.546 -0.533 19.375 1.00 93.31 176 SER A N 1
ATOM 1363 C CA . SER A 1 176 ? -2.829 -1.242 19.536 1.00 93.31 176 SER A CA 1
ATOM 1364 C C . SER A 1 176 ? -3.614 -1.479 18.233 1.00 93.31 176 SER A C 1
ATOM 1366 O O . SER A 1 176 ? -4.540 -2.287 18.212 1.00 93.31 176 SER A O 1
ATOM 1368 N N . ARG A 1 177 ? -3.249 -0.786 17.149 1.00 95.50 177 ARG A N 1
ATOM 1369 C CA . ARG A 1 177 ? -3.898 -0.818 15.831 1.00 95.50 177 ARG A CA 1
ATOM 1370 C C . ARG A 1 177 ? -3.007 -1.397 14.728 1.00 95.50 177 ARG A C 1
ATOM 1372 O O . ARG A 1 177 ? -3.422 -1.417 13.570 1.00 95.50 177 ARG A O 1
ATOM 1379 N N . VAL A 1 178 ? -1.798 -1.848 15.060 1.00 97.25 178 VAL A N 1
ATOM 1380 C CA . VAL A 1 178 ? -0.867 -2.450 14.102 1.00 97.25 178 VAL A CA 1
ATOM 1381 C C . VAL A 1 178 ? -0.722 -3.940 14.384 1.00 97.25 178 VAL A C 1
ATOM 1383 O O . VAL A 1 178 ? -0.390 -4.338 15.500 1.00 97.25 178 VAL A O 1
ATOM 1386 N N . PHE A 1 179 ? -0.933 -4.765 13.363 1.00 95.62 179 PHE A N 1
ATOM 1387 C CA . PHE A 1 179 ? -0.792 -6.215 13.454 1.00 95.62 179 PHE A CA 1
ATOM 1388 C C . PHE A 1 179 ? 0.483 -6.656 12.741 1.00 95.62 179 PHE A C 1
ATOM 1390 O O . PHE A 1 179 ? 0.623 -6.416 11.550 1.00 95.62 179 PHE A O 1
ATOM 1397 N N . MET A 1 180 ? 1.400 -7.320 13.449 1.00 94.94 180 MET A N 1
ATOM 1398 C CA . MET A 1 180 ? 2.640 -7.874 12.882 1.00 94.94 180 MET A CA 1
ATOM 1399 C C . MET A 1 180 ? 2.681 -9.402 13.055 1.00 94.94 180 MET A C 1
ATOM 1401 O O . MET A 1 180 ? 3.464 -9.893 13.871 1.00 94.94 180 MET 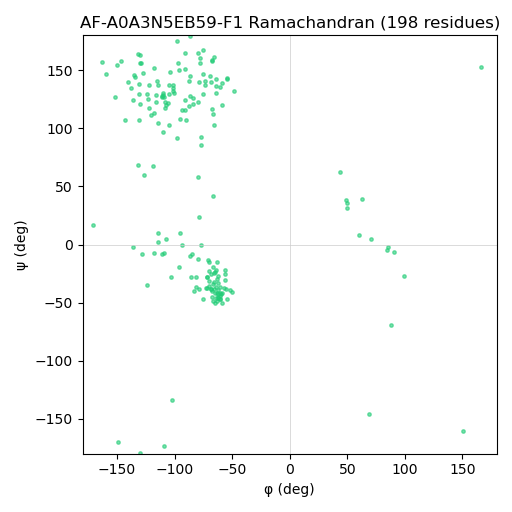A O 1
ATOM 1405 N N . PRO A 1 181 ? 1.805 -10.154 12.362 1.00 93.62 181 PRO A N 1
ATOM 1406 C CA . PRO A 1 181 ? 1.800 -11.611 12.435 1.00 93.62 181 PRO A CA 1
ATOM 1407 C C . PRO A 1 181 ? 3.055 -12.214 11.796 1.00 93.62 181 PRO A C 1
ATOM 1409 O O . PRO A 1 181 ? 3.695 -11.601 10.937 1.00 93.62 181 PRO A O 1
ATOM 1412 N N . GLN A 1 182 ? 3.379 -13.448 12.173 1.00 91.19 182 GLN A N 1
ATOM 1413 C CA . GLN A 1 182 ? 4.371 -14.245 11.453 1.00 91.19 182 GLN A CA 1
ATOM 1414 C C . GLN A 1 182 ? 3.868 -14.617 10.048 1.00 91.19 182 GLN A C 1
ATOM 1416 O O . GLN A 1 182 ? 2.666 -14.664 9.782 1.00 91.19 182 GLN A O 1
ATOM 1421 N N . ILE A 1 183 ? 4.787 -14.926 9.126 1.00 89.94 183 ILE A N 1
ATOM 1422 C CA . ILE A 1 183 ? 4.418 -15.392 7.781 1.00 89.94 183 ILE A CA 1
ATOM 1423 C C . ILE A 1 183 ? 3.577 -16.672 7.905 1.00 89.94 183 ILE A C 1
ATOM 1425 O O . ILE A 1 183 ? 4.040 -17.680 8.434 1.00 89.94 183 ILE A O 1
ATOM 1429 N N . GLY A 1 184 ? 2.344 -16.623 7.395 1.00 92.38 184 GLY A N 1
ATOM 1430 C CA . GLY A 1 184 ? 1.379 -17.727 7.454 1.00 92.38 184 GLY A CA 1
ATOM 1431 C C . GLY A 1 184 ? 0.464 -17.727 8.685 1.00 92.38 184 GLY A C 1
ATOM 1432 O O . GLY A 1 184 ? -0.471 -18.524 8.728 1.00 92.38 184 GLY A O 1
ATOM 1433 N N . GLU A 1 185 ? 0.680 -16.839 9.658 1.00 94.06 185 GLU A N 1
ATOM 1434 C CA . GLU A 1 185 ? -0.233 -16.647 10.787 1.00 94.06 185 GLU A CA 1
ATOM 1435 C C . GLU A 1 185 ? -1.489 -15.868 10.359 1.00 94.06 185 GLU A C 1
ATOM 1437 O O . GLU A 1 185 ? -1.448 -14.985 9.499 1.00 94.06 185 GLU A O 1
ATOM 1442 N N . GLN A 1 186 ? -2.625 -16.197 10.978 1.00 92.75 186 GLN A N 1
ATOM 1443 C CA . GLN A 1 186 ? -3.906 -15.546 10.731 1.00 92.75 186 GLN A CA 1
ATOM 1444 C C . GLN A 1 186 ? -4.271 -14.603 11.879 1.00 92.75 186 GLN A C 1
ATOM 1446 O O . GLN A 1 186 ? -4.339 -15.014 13.035 1.00 92.75 186 GLN A O 1
ATOM 1451 N N . VAL A 1 187 ? -4.622 -13.364 11.535 1.00 89.06 187 VAL A N 1
ATOM 1452 C CA . VAL A 1 187 ? -5.220 -12.396 12.463 1.00 89.06 187 VAL A CA 1
ATOM 1453 C C . VAL A 1 187 ? -6.677 -12.183 12.077 1.00 89.06 187 VAL A C 1
ATOM 1455 O O . VAL A 1 187 ? -6.988 -11.897 10.922 1.00 89.06 187 VAL A O 1
ATOM 1458 N N . VAL A 1 188 ? -7.581 -12.319 13.047 1.00 88.31 188 VAL A N 1
ATOM 1459 C CA . VAL A 1 188 ? -9.008 -12.038 12.865 1.00 88.31 188 VAL A CA 1
ATOM 1460 C C . VAL A 1 188 ? -9.340 -10.747 13.596 1.00 88.31 188 VAL A C 1
ATOM 1462 O O . VAL A 1 188 ? -9.177 -10.652 14.809 1.00 88.31 188 VAL A O 1
ATOM 1465 N N . VAL A 1 189 ? -9.823 -9.756 12.851 1.00 79.94 189 VAL A N 1
ATOM 1466 C CA . VAL A 1 189 ? -10.231 -8.461 13.398 1.00 79.94 189 VAL A CA 1
ATOM 1467 C C . VAL A 1 189 ? -11.754 -8.412 13.434 1.00 79.94 189 VAL A C 1
ATOM 1469 O O . VAL A 1 189 ? -12.411 -8.232 12.411 1.00 79.94 189 VAL A O 1
ATOM 1472 N N . THR A 1 190 ? -12.333 -8.593 14.617 1.00 70.88 190 THR A N 1
ATOM 1473 C CA . THR A 1 190 ? -13.784 -8.532 14.830 1.00 70.88 190 THR A CA 1
ATOM 1474 C C . THR A 1 190 ? -14.178 -7.121 15.256 1.00 70.88 190 THR A C 1
ATOM 1476 O O . THR A 1 190 ? -13.758 -6.650 16.311 1.00 70.88 190 THR A O 1
ATOM 1479 N N . GLY A 1 191 ? -14.965 -6.417 14.441 1.00 60.62 191 GLY A N 1
ATOM 1480 C CA . GLY A 1 191 ? -15.356 -5.041 14.771 1.00 60.62 191 GLY A CA 1
ATOM 1481 C C . GLY A 1 191 ? -16.417 -4.405 13.877 1.00 60.62 191 GLY A C 1
ATOM 1482 O O . GLY A 1 191 ? -16.517 -3.180 13.883 1.00 60.62 191 GLY A O 1
ATOM 1483 N N . HIS A 1 192 ? -17.157 -5.203 13.097 1.00 53.78 192 HIS A N 1
ATOM 1484 C CA . HIS A 1 192 ? -18.196 -4.735 12.165 1.00 53.78 192 HIS A CA 1
ATOM 1485 C C . HIS A 1 192 ? -19.634 -5.071 12.603 1.00 53.78 192 HIS A C 1
ATOM 1487 O O . HIS A 1 192 ? -20.585 -4.603 11.977 1.00 53.78 192 HIS A O 1
ATOM 1493 N N . GLU A 1 193 ? -19.818 -5.856 13.670 1.00 47.75 193 GLU A N 1
ATOM 1494 C CA . GLU A 1 193 ? -21.148 -6.318 14.097 1.00 47.75 193 GLU A CA 1
ATOM 1495 C C . GLU A 1 193 ? -22.008 -5.185 14.684 1.00 47.75 193 GLU A C 1
ATOM 1497 O O . GLU A 1 193 ? -23.205 -5.114 14.408 1.00 47.75 193 GLU A O 1
ATOM 1502 N N . GLU A 1 194 ? 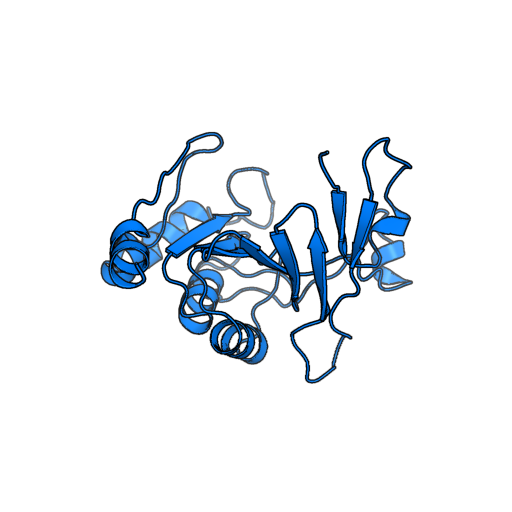-21.410 -4.226 15.399 1.00 42.94 194 GLU A N 1
ATOM 1503 C CA . GLU A 1 194 ? -22.162 -3.132 16.035 1.00 42.94 194 GLU A CA 1
ATOM 1504 C C . GLU A 1 194 ? -22.710 -2.088 15.042 1.00 42.94 194 GLU A C 1
ATOM 1506 O O . GLU A 1 194 ? -23.738 -1.463 15.310 1.00 42.94 194 GLU A O 1
ATOM 1511 N N . GLU A 1 195 ? -22.068 -1.891 13.883 1.00 41.25 195 GLU A N 1
ATOM 1512 C CA . GLU A 1 195 ? -22.492 -0.886 12.890 1.00 41.25 195 GLU A CA 1
ATOM 1513 C C . GLU A 1 195 ? -23.576 -1.430 11.937 1.00 41.25 195 GLU A C 1
ATOM 1515 O O . GLU A 1 195 ? -24.428 -0.671 11.472 1.00 41.25 195 GLU A O 1
ATOM 1520 N N . MET A 1 196 ? -23.599 -2.748 11.698 1.00 39.03 196 MET A N 1
ATOM 1521 C CA . MET A 1 196 ? -24.637 -3.420 10.901 1.00 39.03 196 MET A CA 1
ATOM 1522 C C . MET A 1 196 ? -25.909 -3.687 11.715 1.00 39.03 196 MET A C 1
ATOM 1524 O O . MET A 1 196 ? -27.005 -3.502 11.191 1.00 39.03 196 MET A O 1
ATOM 1528 N N . ALA A 1 197 ? -25.784 -4.018 13.006 1.00 41.00 197 ALA A N 1
ATOM 1529 C CA . ALA A 1 197 ? -26.928 -4.181 13.910 1.00 41.00 197 ALA A CA 1
ATOM 1530 C C . ALA A 1 197 ? -27.691 -2.868 14.181 1.00 41.00 197 ALA A C 1
ATOM 1532 O O . ALA A 1 197 ? -28.846 -2.903 14.585 1.00 41.00 197 ALA A O 1
ATOM 1533 N N . ARG A 1 198 ? -27.069 -1.703 13.944 1.00 41.81 198 ARG A N 1
ATOM 1534 C CA . ARG A 1 198 ? -27.729 -0.382 14.017 1.00 41.81 198 ARG A CA 1
ATOM 1535 C C . ARG A 1 198 ? -28.417 0.046 12.716 1.00 41.81 198 ARG A C 1
ATOM 1537 O O . ARG A 1 198 ? -29.097 1.069 12.714 1.00 41.81 198 ARG A O 1
ATOM 1544 N N . LYS A 1 199 ? -28.193 -0.672 11.611 1.00 41.38 199 LYS A N 1
ATOM 1545 C CA . LYS A 1 199 ? -28.759 -0.374 10.282 1.00 41.38 199 LYS A CA 1
ATOM 1546 C C . LYS A 1 199 ? -29.856 -1.366 9.853 1.00 41.38 199 LYS A C 1
ATOM 1548 O O . LYS A 1 199 ? -30.339 -1.253 8.728 1.00 41.38 199 LYS A O 1
ATOM 1553 N N . GLN A 1 200 ? -30.240 -2.298 10.728 1.00 35.88 200 GLN A N 1
ATOM 1554 C CA . GLN A 1 200 ? -31.438 -3.145 10.624 1.00 35.88 200 GLN A CA 1
ATOM 1555 C C . GLN A 1 200 ? -32.477 -2.689 11.645 1.00 35.88 200 GLN A C 1
ATOM 1557 O O . GLN A 1 200 ? -33.676 -2.766 11.305 1.00 35.88 200 GLN A O 1
#

Radius of gyration: 17.41 Å; Cα contacts (8 Å, |Δi|>4): 398; chains: 1; bounding box: 53×36×44 Å

Solvent-accessible surface area (backbone atoms only — not comparable to full-atom values): 11150 Å² total; per-residue (Å²): 132,73,69,49,74,46,39,43,54,40,70,83,76,54,74,92,62,98,50,56,72,45,77,34,50,53,32,58,83,96,51,95,51,49,58,34,36,72,48,78,54,99,81,31,39,39,27,30,24,62,46,38,60,80,24,64,87,78,62,60,50,28,74,75,66,60,34,54,42,60,47,9,39,39,41,34,46,99,91,44,27,38,36,36,38,55,68,25,22,74,53,69,70,56,34,38,51,49,26,72,76,38,84,30,48,34,32,37,36,31,22,30,47,14,68,53,75,90,36,46,52,49,81,42,32,14,8,32,53,23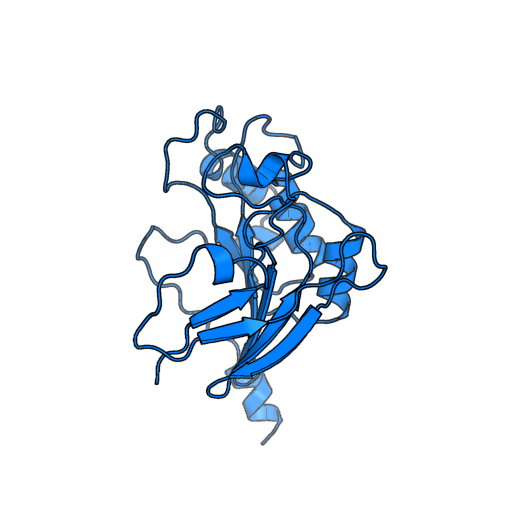,33,52,48,46,47,59,42,23,62,34,62,26,37,34,70,37,67,62,95,81,68,94,54,88,53,43,75,36,60,29,66,59,53,35,50,55,57,35,72,79,32,65,82,55,44,80,34,51,50,82,72,58,95,91,58,86,84,85,86,86,82,63,66,74,68,54,68,72,73,111

Secondary structure (DSSP, 8-state):
---EEEETTGGGT----SS-EEEEPPPPTTSS--EEEEEEETTEEEEEE-------SSSHHHHHH------EEEEEETTEEEEE--S----HHHHHHHHHH---SEEEEE----SSTT--B-SS-B-HHHHHHHHHHTT-SEEEEES-SSS--TT-SS-HHHHHHHHHHT-HHHHTTB--PPTT--------HHHHTT--

Nearest PDB structures (foldseek):
  4qn9-assembly1_A  TM=7.989E-01  e=2.184E-11  Homo sapiens
  8pc4-assembly1_A  TM=8.345E-01  e=6.762E-11  Homo sapiens
  7e3v-assembly1_A  TM=7.515E-01  e=5.955E-08  Staphylococcus aureus
  1xto-assembly1_A-2  TM=6.098E-01  e=1.090E-02  Pseudomonas putida KT2440
  6e13-assembly1_A-2  TM=5.723E-01  e=3.825E-02  Pseudomonas putida KT2440

Mean predicted aligned error: 5.87 Å

Sequence (200 aa):
AAHLVFPEGVEEFLPRLAFPMDRLRKPVADSATVIGETRTIAGMTVTTVRSHHWGGRYGLDGLLWDNGGYAGFVVQYQGLTVYFAGDTGYDQETFVEIGRLFKIDLACIPIGPATVPDSIGSSVHVYPLGAIRIFEDLHARFMLPIHYGTSCDPWDVNSPAEVFQAILSSRPDMRSRVFMPQIGEQVVVTGHEEEMARKQ